Protein 8QGO (pdb70)

GO terms:
  GO:0051287 NAD binding (F, IDA)
  GO:0005524 ATP binding (F, IDA)
  GO:0003951 NAD+ kinase activity (F, IDA)
  GO:0006741 NADP+ biosynthetic process (P, IDA)

Solvent-accessible surface area: 12641 Å² total; per-residue (Å²): 85,76,4,9,3,20,32,131,48,55,144,97,0,60,108,24,60,103,98,1,47,62,23,0,57,143,97,138,21,102,73,28,73,115,97,0,73,1,0,0,2,0,2,31,41,49,22,3,18,75,1,0,52,103,13,55,146,47,6,116,88,6,4,0,0,3,3,17,20,51,160,50,1,21,8,5,14,10,130,32,83,31,4,113,51,0,7,136,61,2,29,161,41,36,52,146,138,52,38,19,2,2,0,76,0,6,0,54,48,22,108,82,58,71,96,27,78,52,19,1,0,17,12,0,3,0,78,24,49,51,52,88,4,18,1,26,0,6,21,60,130,114,133,78,25,130,0,78,18,91,0,1,0,0,0,2,1,1,0,0,14,35,81,0,79,100,47,57,11,54,51,14,63,1,83,84,77,4,1,0,5,1,25,12,73,30,73,75,72,229,103,90,195,14,86,41,63,51,32,78,12,64,54,154,64,27,0,5,1,55,26,42,120,58,99,32,4,58,2,20,8,5,181,106,62,61,70,7,149,61,0,50,24,1,63,1,42,8,7,92,108,55,0,46,2,0,31,32,121,98,42,66,10,134,154,3,17,68,38,46,87,120,113,123

Organism: Listeria monocytogenes serovar 1/2a (strain ATCC BAA-679 / EGD-e) (NCBI:txid169963)

Structure (mmCIF, N/CA/C/O backbone):
data_8QGO
#
_entry.id   8QGO
#
_cell.length_a   62.969
_cell.length_b   74.436
_cell.length_c   118.370
_cell.angle_alpha   90.000
_cell.angle_beta   90.000
_cell.angle_gamma   90.000
#
_symmetry.space_group_name_H-M   'I 2 2 2'
#
loop_
_entity.id
_entity.type
_entity.pdbx_description
1 polymer 'NAD kinase 1'
2 non-polymer 'CITRIC ACID'
3 non-polymer 1-[[(2~{R},3~{S},4~{R},5~{R})-5-[8-[3-[[(2~{R},3~{S},4~{R},5~{R})-5-(6-aminopurin-9-yl)-3,4-bis(oxidanyl)oxolan-2-yl]methyl-methyl-amino]prop-1-ynyl]-6-azanyl-purin-9-yl]-3,4-bis(oxidanyl)oxolan-2-yl]methyl]-3-ethyl-urea
4 water water
#
loop_
_atom_site.group_PDB
_atom_site.id
_atom_site.type_symbol
_atom_site.label_atom_id
_atom_site.label_alt_id
_atom_site.label_comp_id
_atom_site.label_asym_id
_atom_site.label_entity_id
_atom_site.label_seq_id
_atom_site.pdbx_PDB_ins_code
_atom_site.Cartn_x
_atom_site.Cartn_y
_atom_site.Cartn_z
_atom_site.occupancy
_atom_site.B_iso_or_equiv
_atom_site.auth_seq_id
_atom_site.auth_comp_id
_atom_site.auth_asym_id
_atom_site.auth_atom_id
_atom_site.pdbx_PDB_model_num
ATOM 1 N N . MET A 1 1 ? 12.06833 36.07569 25.54910 1.000 58.68839 1 MET A N 1
ATOM 2 C CA . MET A 1 1 ? 11.14666 36.34537 24.44999 1.000 57.13320 1 MET A CA 1
ATOM 3 C C . MET A 1 1 ? 10.09555 35.24171 24.34262 1.000 52.12201 1 MET A C 1
ATOM 4 O O . MET A 1 1 ? 9.90967 34.46451 25.27987 1.000 51.32830 1 MET A O 1
ATOM 9 N N . LYS A 1 2 ? 9.38927 35.19211 23.21522 1.000 47.81250 2 LYS A N 1
ATOM 10 C CA . LYS A 1 2 ? 8.41480 34.13208 22.99873 1.000 43.61927 2 LYS A CA 1
ATOM 11 C C . LYS A 1 2 ? 9.13953 32.81979 22.74981 1.000 39.13499 2 LYS A C 1
ATOM 12 O O . LYS A 1 2 ? 10.15738 32.78067 22.05540 1.000 37.41517 2 LYS A O 1
ATOM 18 N N . TYR A 1 3 ? 8.63141 31.74560 23.35114 1.000 36.72635 3 TYR A N 1
ATOM 19 C CA . TYR A 1 3 ? 9.23128 30.42497 23.18740 1.000 33.83872 3 TYR A CA 1
ATOM 20 C C . TYR A 1 3 ? 8.12695 29.37987 23.20915 1.000 32.25761 3 TYR A C 1
ATOM 21 O O . TYR A 1 3 ? 7.01133 29.63641 23.67557 1.000 33.71659 3 TYR A O 1
ATOM 30 N N . MET A 1 4 ? 8.44468 28.18403 22.71144 1.000 30.18514 4 MET A N 1
ATOM 31 C CA . MET A 1 4 ? 7.59041 27.03775 22.98117 1.000 30.77275 4 MET A CA 1
ATOM 32 C C . MET A 1 4 ? 8.45957 25.80464 23.15092 1.000 28.59216 4 MET A C 1
ATOM 33 O O . MET A 1 4 ? 9.64663 25.80539 22.82229 1.000 28.95919 4 MET A O 1
ATOM 38 N N . ILE A 1 5 ? 7.87374 24.74773 23.70664 1.000 27.37954 5 ILE A N 1
ATOM 39 C CA . ILE A 1 5 ? 8.60004 23.50836 23.95117 1.000 26.11147 5 ILE A CA 1
ATOM 40 C C . ILE A 1 5 ? 7.78500 22.34922 23.41159 1.000 26.30698 5 ILE A C 1
ATOM 41 O O . ILE A 1 5 ? 6.61402 22.19548 23.77467 1.000 27.17884 5 ILE A O 1
ATOM 46 N N . THR A 1 6 ? 8.38654 21.54678 22.52998 1.000 27.94534 6 THR A N 1
ATOM 47 C CA A THR A 1 6 ? 7.76972 20.30887 22.08175 0.700 29.63392 6 THR A CA 1
ATOM 48 C CA B THR A 1 6 ? 7.76355 20.31212 22.09208 0.300 29.83940 6 THR A CA 1
ATOM 49 C C . THR A 1 6 ? 8.36050 19.14821 22.86325 1.000 30.81312 6 THR A C 1
ATOM 50 O O . THR A 1 6 ? 9.51005 19.19737 23.30663 1.000 33.85534 6 THR A O 1
ATOM 57 N N . SER A 1 7 ? 7.56575 18.10909 23.03293 1.000 31.01054 7 SER A N 1
ATOM 58 C CA . SER A 1 7 ? 7.97907 16.94989 23.80193 1.000 30.05233 7 SER A CA 1
ATOM 59 C C . SER A 1 7 ? 7.74301 15.68340 23.00019 1.000 30.93515 7 SER A C 1
ATOM 60 O O . SER A 1 7 ? 6.74120 15.56460 22.28819 1.000 32.42092 7 SER A O 1
ATOM 63 N N . LYS A 1 8 ? 8.66676 14.73377 23.12918 1.000 31.76083 8 LYS A N 1
ATOM 64 C CA . LYS A 1 8 ? 8.44063 13.40839 22.56813 1.000 34.22419 8 LYS A CA 1
ATOM 65 C C . LYS A 1 8 ? 7.17043 12.77974 23.12712 1.000 36.84271 8 LYS A C 1
ATOM 66 O O . LYS A 1 8 ? 6.54450 11.95040 22.46466 1.000 38.82861 8 LYS A O 1
ATOM 72 N N . GLY A 1 9 ? 6.77017 13.15352 24.33908 1.000 38.08334 9 GLY A N 1
ATOM 73 C CA . GLY A 1 9 ? 5.52131 12.67695 24.89400 1.000 38.93290 9 GLY A CA 1
ATOM 74 C C . GLY A 1 9 ? 5.62496 11.49855 25.83593 1.000 40.66370 9 GLY A C 1
ATOM 75 O O . GLY A 1 9 ? 4.58466 10.97941 26.26560 1.000 43.34492 9 GLY A O 1
ATOM 76 N N . ASP A 1 10 ? 6.82873 11.04904 26.16592 1.000 41.85489 10 ASP A N 1
ATOM 77 C CA . ASP A 1 10 ? 6.96285 10.11398 27.26606 1.000 44.02870 10 ASP A CA 1
ATOM 78 C C . ASP A 1 10 ? 6.97118 10.88064 28.58609 1.000 43.27402 10 ASP A C 1
ATOM 79 O O . ASP A 1 10 ? 7.06677 12.11064 28.61598 1.000 42.83450 10 ASP A O 1
ATOM 84 N N . GLU A 1 11 ? 6.87233 10.13454 29.69218 1.000 43.56746 11 GLU A N 1
ATOM 85 C CA . GLU A 1 11 ? 6.81862 10.76984 31.00727 1.000 45.12040 11 GLU A CA 1
ATOM 86 C C . GLU A 1 11 ? 8.02356 11.67005 31.23775 1.000 43.16775 11 GLU A C 1
ATOM 87 O O . GLU A 1 11 ? 7.88448 12.79597 31.72478 1.000 43.49651 11 GLU A O 1
ATOM 93 N N . LYS A 1 12 ? 9.21656 11.19021 30.89345 1.000 41.25886 12 LYS A N 1
ATOM 94 C CA . LYS A 1 12 ? 10.43180 11.94402 31.17746 1.000 41.58844 12 LYS A CA 1
ATOM 95 C C . LYS A 1 12 ? 10.46066 13.26764 30.41541 1.000 38.67258 12 LYS A C 1
ATOM 96 O O . LYS A 1 12 ? 10.82044 14.31069 30.97469 1.000 37.90931 12 LYS A O 1
ATOM 102 N N . SER A 1 13 ? 10.09614 13.24571 29.12903 1.000 35.90435 13 SER A N 1
ATOM 103 C CA . SER A 1 13 ? 10.13004 14.47116 28.33992 1.000 32.93175 13 SER A CA 1
ATOM 104 C C . SER A 1 13 ? 9.01718 15.42713 28.74166 1.000 32.79122 13 SER A C 1
ATOM 105 O O . SER A 1 13 ? 9.21959 16.64644 28.76874 1.000 33.60663 13 SER A O 1
ATOM 108 N N . ASP A 1 14 ? 7.82862 14.89819 29.03040 1.000 32.98983 14 ASP A N 1
ATOM 109 C CA . ASP A 1 14 ? 6.72865 15.75693 29.45777 1.000 33.80919 14 ASP A CA 1
ATOM 110 C C . ASP A 1 14 ? 7.05596 16.45375 30.77491 1.000 34.11372 14 ASP A C 1
ATOM 111 O O . 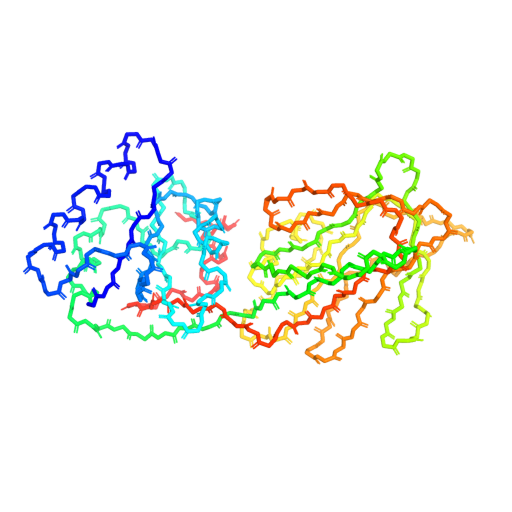ASP A 1 14 ? 6.78494 17.64949 30.94370 1.000 33.17255 14 ASP A O 1
ATOM 116 N N . LEU A 1 15 ? 7.63673 15.71853 31.72511 1.000 35.34930 15 LEU A N 1
ATOM 117 C CA . LEU A 1 15 ? 7.95769 16.32134 33.01518 1.000 34.70744 15 LEU A CA 1
ATOM 118 C C . LEU A 1 15 ? 9.05271 17.36906 32.87277 1.000 31.97269 15 LEU A C 1
ATOM 119 O O . LEU A 1 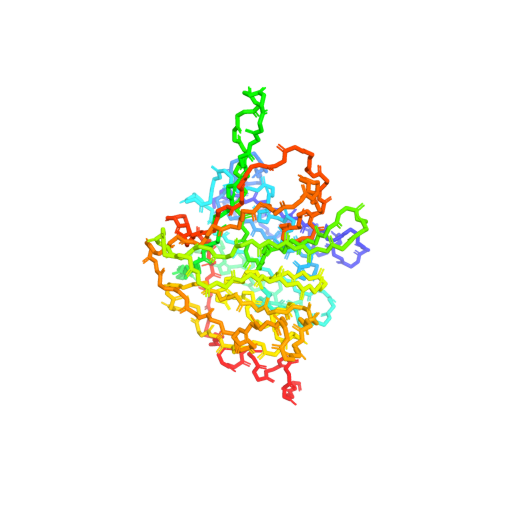15 ? 8.97996 18.43852 33.49152 1.000 30.98796 15 LEU A O 1
ATOM 124 N N . LEU A 1 16 ? 10.06305 17.09498 32.04079 1.000 30.80195 16 LEU A N 1
ATOM 125 C CA . LEU A 1 16 ? 11.10860 18.08654 31.83223 1.000 30.63902 16 LEU A CA 1
ATOM 126 C C . LEU A 1 16 ? 10.52016 19.34177 31.21089 1.000 30.05545 16 LEU A C 1
ATOM 127 O O . LEU A 1 16 ? 10.84991 20.46453 31.61046 1.000 31.42531 16 LEU A O 1
ATOM 132 N N . ARG A 1 17 ? 9.63020 19.16278 30.23618 1.000 27.82494 17 ARG A N 1
ATOM 133 C CA . ARG A 1 17 ? 8.96046 20.30202 29.62080 1.000 26.13435 17 ARG A CA 1
ATOM 134 C C . ARG A 1 17 ? 8.21566 21.13258 30.66387 1.000 26.17256 17 ARG A C 1
ATOM 135 O O . ARG A 1 17 ? 8.31722 22.36515 30.68673 1.000 26.38993 17 ARG A O 1
ATOM 143 N N . LEU A 1 18 ? 7.45311 20.47770 31.53561 1.000 26.68707 18 LEU A N 1
ATOM 144 C CA . LEU A 1 18 ? 6.70012 21.23191 32.53719 1.000 28.47115 18 LEU A CA 1
ATOM 145 C C . LEU A 1 18 ? 7.63319 21.96208 33.49508 1.000 29.11000 18 LEU A C 1
ATOM 146 O O . LEU A 1 18 ? 7.36712 23.10449 33.87641 1.000 30.82361 18 LEU A O 1
ATOM 151 N N . ASN A 1 19 ? 8.75292 21.33792 33.86234 1.000 30.40469 19 ASN A N 1
ATOM 152 C CA . ASN A 1 19 ? 9.69647 22.00477 34.75761 1.000 30.87235 19 ASN A CA 1
ATOM 153 C C . ASN A 1 19 ? 10.38633 23.17964 34.06946 1.000 30.69435 19 ASN A C 1
ATOM 154 O O . ASN A 1 19 ? 10.68481 24.19205 34.71310 1.000 30.18189 19 ASN A O 1
ATOM 159 N N . MET A 1 20 ? 10.66290 23.06834 32.76526 1.000 28.64133 20 MET A N 1
ATO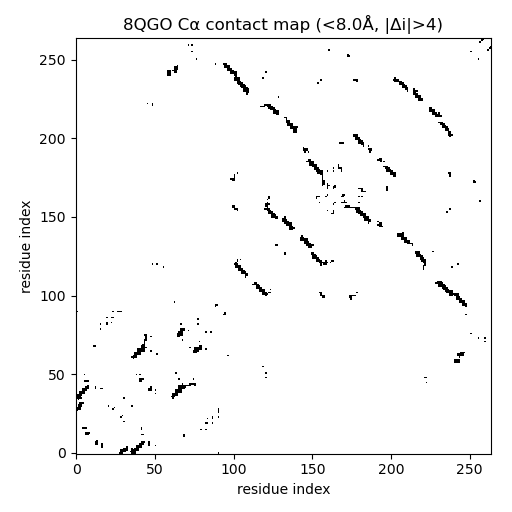M 160 C CA . MET A 1 20 ? 11.27748 24.19469 32.07734 1.000 29.17483 20 MET A CA 1
ATOM 161 C C . MET A 1 20 ? 10.29607 25.34459 31.93090 1.000 30.07254 20 MET A C 1
ATOM 162 O O . MET A 1 20 ? 10.67494 26.51301 32.06083 1.000 31.82136 20 MET A O 1
ATOM 167 N N . ILE A 1 21 ? 9.03333 25.03444 31.63243 1.000 30.03594 21 ILE A N 1
ATOM 168 C CA . ILE A 1 21 ? 8.00609 26.06710 31.60638 1.000 28.03681 21 ILE A CA 1
ATOM 169 C C . ILE A 1 21 ? 7.94317 26.78379 32.94772 1.000 28.78829 21 ILE A C 1
ATOM 170 O O . ILE A 1 21 ? 7.82431 28.00950 33.00518 1.000 30.16513 21 ILE A O 1
ATOM 175 N N . ALA A 1 22 ? 8.05333 26.03506 34.04367 1.000 29.02860 22 ALA A N 1
ATOM 176 C CA . ALA A 1 22 ? 8.03422 26.66985 35.35718 1.000 31.49109 22 ALA A CA 1
ATOM 177 C C . ALA A 1 22 ? 9.23883 27.58620 35.53376 1.000 32.46309 22 ALA A C 1
ATOM 178 O O . ALA A 1 22 ? 9.09907 28.72832 35.99165 1.000 33.09723 22 ALA A O 1
ATOM 180 N N . GLY A 1 23 ? 10.42607 27.11188 35.14611 1.000 33.79297 23 GLY A N 1
ATOM 181 C CA . GLY A 1 23 ? 11.60784 27.95605 35.21991 1.000 33.87202 23 GLY A CA 1
ATOM 182 C C . GLY A 1 23 ? 11.48374 29.20731 34.37238 1.000 35.01823 23 GLY A C 1
ATOM 183 O O . GLY A 1 23 ? 11.85726 30.30239 34.80271 1.000 36.57032 23 GLY A O 1
ATOM 184 N N . PHE A 1 24 ? 10.95656 29.06435 33.15000 1.000 33.05449 24 PHE A N 1
ATOM 185 C CA . PHE A 1 24 ? 10.80811 30.22900 32.28197 1.000 34.76934 24 PHE A CA 1
ATOM 186 C C . PHE A 1 24 ? 9.84063 31.23984 32.87225 1.000 35.96420 24 PHE A C 1
ATOM 187 O O . PHE A 1 24 ? 9.98540 32.44490 32.63769 1.000 38.28714 24 PHE A O 1
ATOM 195 N N . GLY A 1 25 ? 8.85960 30.77496 33.64900 1.000 35.75112 25 GLY A N 1
ATOM 196 C CA . GLY A 1 25 ? 7.92872 31.68428 34.29697 1.000 37.12124 25 GLY A CA 1
ATOM 197 C C . GLY A 1 25 ? 8.57985 32.61592 35.29508 1.000 39.19096 25 GLY A C 1
ATOM 198 O O . GLY A 1 25 ? 7.96765 33.61340 35.68891 1.000 39.47159 25 GLY A O 1
ATOM 199 N N . GLU A 1 26 ? 9.80756 32.31757 35.70767 1.000 42.72596 26 GLU A N 1
ATOM 200 C CA . GLU A 1 26 ? 10.54994 33.21883 36.57717 1.000 44.99311 26 GLU A CA 1
ATOM 201 C C . GLU A 1 26 ? 11.29637 34.30012 35.80396 1.000 47.14781 26 GLU A C 1
ATOM 202 O O . GLU A 1 26 ? 12.00708 35.10481 36.42205 1.000 49.07107 26 GLU A O 1
ATOM 208 N N . TYR A 1 27 ? 11.13118 34.35092 34.48121 1.000 47.09759 27 TYR A N 1
ATOM 209 C CA . TYR A 1 27 ? 11.76246 35.34218 33.62317 1.000 48.62563 27 TYR A CA 1
ATOM 210 C C . TYR A 1 27 ? 10.71582 35.96281 32.70277 1.000 52.35158 27 TYR A C 1
ATOM 211 O O . TYR A 1 27 ? 9.54390 35.57838 32.69903 1.000 53.30522 27 TYR A O 1
ATOM 220 N N . ASP A 1 28 ? 11.15249 36.94387 31.91145 1.000 55.09322 28 ASP A N 1
ATOM 221 C CA . ASP A 1 28 ? 10.28348 37.59927 30.93149 1.000 57.57263 28 ASP A CA 1
ATOM 222 C C . ASP A 1 28 ? 10.21070 36.71595 29.68699 1.000 57.69176 28 ASP A C 1
ATOM 223 O O . ASP A 1 28 ? 10.69721 37.04674 28.60256 1.000 59.41633 28 ASP A O 1
ATOM 228 N N . MET A 1 29 ? 9.60533 35.54903 29.87331 1.000 55.46873 29 MET A N 1
ATOM 229 C CA . MET A 1 29 ? 9.48865 34.55252 28.81928 1.000 53.86566 29 MET A CA 1
ATOM 230 C C . MET A 1 29 ? 8.02013 34.19162 28.66477 1.000 52.35535 29 MET A C 1
ATOM 231 O O . MET A 1 29 ? 7.41968 33.61780 29.57984 1.000 53.89649 29 MET A O 1
ATOM 236 N N . GLU A 1 30 ? 7.44831 34.52871 27.50946 1.000 48.71650 30 GLU A N 1
ATOM 237 C CA . GLU A 1 30 ? 6.06445 34.20239 27.20236 1.000 47.86698 30 GLU A CA 1
ATOM 238 C C . GLU A 1 30 ? 6.01279 32.90115 26.41290 1.000 45.18926 30 GLU A C 1
ATOM 239 O O . GLU A 1 30 ? 6.68506 32.76330 25.38324 1.000 45.90110 30 GLU A O 1
ATOM 245 N N . TYR A 1 31 ? 5.23623 31.94274 26.90802 1.000 42.28232 31 TYR A N 1
ATOM 246 C CA . TYR A 1 31 ? 4.97530 30.73607 26.13638 1.000 39.85690 31 TYR A CA 1
ATOM 247 C C . TYR A 1 31 ? 4.04596 31.09045 24.98230 1.000 40.49130 31 TYR A C 1
ATOM 248 O O . TYR A 1 31 ? 2.96556 31.64569 25.19873 1.000 41.82283 31 TYR A O 1
ATOM 257 N N . ASP A 1 32 ? 4.47771 30.79641 23.75479 1.000 41.15945 32 ASP A N 1
ATOM 258 C CA . ASP A 1 32 ? 3.71465 31.15045 22.55977 1.000 42.26653 32 ASP A CA 1
ATOM 259 C C . ASP A 1 32 ? 4.09585 30.15569 21.47787 1.000 40.89942 32 ASP A C 1
ATOM 260 O O . ASP A 1 32 ? 5.20872 30.22806 20.94062 1.000 39.52284 32 ASP A O 1
ATOM 265 N N . ASP A 1 33 ? 3.19988 29.22275 21.16326 1.000 40.82999 33 ASP A N 1
ATOM 266 C CA . ASP A 1 33 ? 3.50301 28.25873 20.11099 1.000 40.79277 33 ASP A CA 1
ATOM 267 C C . ASP A 1 33 ? 2.95033 28.67134 18.75455 1.000 41.59840 33 ASP A C 1
ATOM 268 O O . ASP A 1 33 ? 3.08167 27.90614 17.79363 1.000 42.21046 33 ASP A O 1
ATOM 273 N N . VAL A 1 34 ? 2.35959 29.86200 18.64180 1.000 41.87653 34 VAL A N 1
ATOM 274 C CA . VAL A 1 34 ? 1.99598 30.35447 17.31892 1.000 42.37049 34 VAL A CA 1
ATOM 275 C C . VAL A 1 34 ? 3.17765 31.06804 16.67118 1.000 43.75029 34 VAL A C 1
ATOM 276 O O . VAL A 1 34 ? 3.57169 30.75365 15.54287 1.000 45.20873 34 VAL A O 1
ATOM 280 N N . GLU A 1 35 ? 3.76924 32.02744 17.37348 1.000 43.97969 35 GLU A N 1
ATOM 281 C CA . GLU A 1 35 ? 4.89178 32.80603 16.85230 1.000 45.37145 35 GLU A CA 1
ATOM 282 C C . GLU A 1 35 ? 6.04411 32.80427 17.85025 1.000 43.43787 35 GLU A C 1
ATOM 283 O O . GLU A 1 35 ? 6.49419 33.85451 18.31201 1.000 45.17284 35 GLU A O 1
ATOM 289 N N . PRO A 1 36 ? 6.56247 31.62881 18.18583 1.000 39.95904 36 PRO A N 1
ATOM 290 C CA . PRO A 1 36 ? 7.74247 31.56722 19.05121 1.000 39.69568 36 PRO A CA 1
ATOM 291 C C . PRO A 1 36 ? 8.95815 32.14839 18.35402 1.000 39.65500 36 PRO A C 1
ATOM 292 O O . PRO A 1 36 ? 9.05950 32.15204 17.12684 1.000 40.86493 36 PRO A O 1
ATOM 296 N N . GLU A 1 37 ? 9.89813 32.63536 19.15832 1.000 38.88564 37 GLU A N 1
ATOM 297 C CA . GLU A 1 37 ? 11.21555 32.97493 18.65106 1.000 38.83861 37 GLU A CA 1
ATOM 298 C C . GLU A 1 37 ? 12.26921 31.95495 19.04182 1.000 35.39975 37 GLU A C 1
ATOM 299 O O . GLU A 1 37 ? 13.31251 31.88880 18.39133 1.000 35.45289 37 GLU A O 1
ATOM 305 N N . ILE A 1 38 ? 12.00926 31.16045 20.07761 1.000 32.74221 38 ILE A N 1
ATOM 306 C CA . ILE A 1 38 ? 12.83271 30.02953 20.47344 1.000 31.37287 38 ILE A CA 1
ATOM 307 C C . ILE A 1 38 ? 11.93505 28.80440 20.48988 1.000 30.44417 38 ILE A C 1
ATOM 308 O O . ILE A 1 38 ? 10.83567 28.84044 21.05794 1.000 28.99044 38 ILE A O 1
ATOM 313 N N . VAL A 1 39 ? 12.39865 27.72848 19.87126 1.000 29.19237 39 VAL A N 1
ATOM 314 C CA . VAL A 1 39 ? 11.70246 26.45129 19.86552 1.000 28.54065 39 VAL A CA 1
ATOM 315 C C . VAL A 1 39 ? 12.62139 25.42374 20.50279 1.000 26.40498 39 VAL A C 1
ATOM 316 O O . VAL A 1 39 ? 13.71447 25.15764 19.98755 1.000 27.09757 39 VAL A O 1
ATOM 320 N N . ILE A 1 40 ? 12.19713 24.87074 21.63979 1.000 25.95288 40 ILE A N 1
ATOM 321 C CA . ILE A 1 40 ? 12.94985 23.84471 22.33618 1.000 25.33483 40 ILE A CA 1
ATOM 322 C C . ILE A 1 40 ? 12.29014 22.50387 22.09022 1.000 24.74407 40 ILE A C 1
ATOM 323 O O . ILE A 1 40 ? 11.08647 22.34013 22.32451 1.000 25.87553 40 ILE A O 1
ATOM 328 N N . SER A 1 41 ? 13.08151 21.54720 21.62314 1.000 24.31774 41 SER A N 1
ATOM 329 C CA . SER A 1 41 ? 12.64182 20.19428 21.36054 1.000 24.76216 41 SER A CA 1
ATOM 330 C C . SER A 1 41 ? 13.20065 19.27402 22.43347 1.000 25.86661 41 SER A C 1
ATOM 331 O O . SER A 1 41 ? 14.41635 19.23108 22.63388 1.000 27.67620 41 SER A O 1
ATOM 334 N N . ILE A 1 42 ? 12.32373 18.52998 23.11064 1.000 26.08388 42 ILE A N 1
ATOM 335 C CA . ILE A 1 42 ? 12.73437 17.58777 24.15504 1.000 26.27623 42 ILE A CA 1
ATOM 336 C C . ILE A 1 42 ? 12.39236 16.17614 23.69186 1.000 27.91622 42 ILE A C 1
ATOM 337 O O . ILE A 1 42 ? 11.21151 15.79347 23.65132 1.000 28.65429 42 ILE A O 1
ATOM 342 N N . GLY A 1 43 ? 13.42026 15.38950 23.37459 1.000 26.71091 43 GLY A N 1
ATOM 343 C CA . GLY A 1 43 ? 13.18239 14.04842 22.88762 1.000 28.56915 43 GLY A CA 1
ATOM 344 C C . GLY A 1 43 ? 14.40342 13.49578 22.19951 1.000 30.74875 43 GLY A C 1
ATOM 345 O O . GLY A 1 43 ? 15.47598 13.38898 22.80598 1.000 35.43724 43 GLY A O 1
ATOM 346 N N . GLY A 1 44 ? 14.24350 13.13021 20.93696 1.000 27.73920 44 GLY A N 1
ATOM 347 C CA . GLY A 1 44 ? 15.34108 12.66244 20.11842 1.000 28.26391 44 GLY A CA 1
ATOM 348 C C . GLY A 1 44 ? 15.38461 13.46725 18.84162 1.000 26.48322 44 GLY A C 1
ATOM 349 O O . GLY A 1 44 ? 14.74601 14.51919 18.75100 1.000 25.92509 44 GLY A O 1
ATOM 350 N N . ASP A 1 45 ? 16.12798 12.98270 17.84687 1.000 24.93116 45 ASP A N 1
ATOM 351 C CA . ASP A 1 45 ? 16.22733 13.71670 16.59352 1.000 23.88702 45 ASP A CA 1
ATOM 352 C C . ASP A 1 45 ? 14.91024 13.70397 15.83549 1.000 25.29368 45 ASP A C 1
ATOM 353 O O . ASP A 1 45 ? 14.60627 14.66439 15.11176 1.000 24.98668 45 ASP A O 1
ATOM 358 N N . GLY A 1 46 ? 14.12343 12.62903 15.97432 1.000 23.37417 46 GLY A N 1
ATOM 359 C CA . GLY A 1 46 ? 12.79622 12.62733 15.38374 1.000 25.24118 46 GLY A CA 1
ATOM 360 C C . GLY A 1 46 ? 11.93579 13.74528 15.93293 1.000 25.24261 46 GLY A C 1
ATOM 361 O O . GLY A 1 46 ? 11.24552 14.43912 15.17961 1.000 25.48407 46 GLY A O 1
ATOM 362 N N . THR A 1 47 ? 11.98745 13.95149 17.26050 1.000 24.41761 47 THR A N 1
ATOM 363 C CA . THR A 1 47 ? 11.26661 15.05538 17.87437 1.000 24.27551 47 THR A CA 1
ATOM 364 C C . THR A 1 47 ? 11.75214 16.38263 17.33092 1.000 23.33002 47 THR A C 1
ATOM 365 O O . THR A 1 47 ? 10.94931 17.29008 17.07588 1.000 24.10330 47 THR A O 1
ATOM 369 N N . PHE A 1 48 ? 13.06672 16.51628 17.15745 1.000 22.45247 48 PHE A N 1
ATOM 370 C CA . PHE A 1 48 ? 13.62015 17.75470 16.63660 1.000 22.49461 48 PHE A CA 1
ATOM 371 C C . PHE A 1 48 ? 13.17369 17.98787 15.20508 1.000 23.01404 48 PHE A C 1
ATOM 372 O O . PHE A 1 48 ? 12.80961 19.10622 14.83618 1.000 24.60551 48 PHE A O 1
ATOM 380 N N . LEU A 1 49 ? 13.22801 16.94617 14.37998 1.000 21.56371 49 LEU A N 1
ATOM 381 C CA . LEU A 1 49 ? 12.79821 17.09728 12.99812 1.000 22.60540 49 LEU A CA 1
ATOM 382 C C . LEU A 1 49 ? 11.34240 17.51796 12.94147 1.000 23.65877 49 LEU A C 1
ATOM 383 O O . LEU A 1 49 ? 10.94913 18.32429 12.08899 1.000 24.79921 49 LEU A O 1
ATOM 388 N N . SER A 1 50 ? 10.52211 16.99213 13.85807 1.000 24.40400 50 SER A N 1
ATOM 389 C CA A SER A 1 50 ? 9.11221 17.35982 13.84058 0.700 24.18407 50 SER A CA 1
ATOM 390 C CA B SER A 1 50 ? 9.10743 17.35143 13.86741 0.300 24.41745 50 SER A CA 1
ATOM 391 C C . SER A 1 50 ? 8.91833 18.81019 14.25162 1.000 24.97436 50 SER A C 1
ATOM 392 O O . SER A 1 50 ? 8.06144 19.50639 13.69001 1.000 27.50232 50 SER A O 1
ATOM 397 N N . ALA A 1 51 ? 9.70752 19.28638 15.21501 1.000 24.79224 51 ALA A N 1
ATOM 398 C CA . ALA A 1 51 ? 9.64851 20.69149 15.58961 1.000 23.53500 51 ALA A CA 1
ATOM 399 C C . ALA A 1 51 ? 10.04598 21.57681 14.41894 1.000 23.73076 51 ALA A C 1
ATOM 400 O O . ALA A 1 51 ? 9.40872 22.59996 14.15995 1.000 25.94893 51 ALA A O 1
ATOM 402 N N . PHE A 1 52 ? 11.11137 21.20202 13.70885 1.000 22.34210 52 PHE A N 1
ATOM 403 C CA . PHE A 1 52 ? 11.51357 21.95032 12.52179 1.000 24.09159 52 PHE A CA 1
ATOM 404 C C . PHE A 1 52 ? 10.36541 22.05473 11.52643 1.000 25.15572 52 PHE A C 1
ATOM 405 O O . PHE A 1 52 ? 10.07049 23.13660 11.00238 1.000 27.77440 52 PHE A O 1
ATOM 413 N N . HIS A 1 53 ? 9.68405 20.94361 11.26646 1.000 24.58224 53 HIS A N 1
ATOM 414 C CA . HIS A 1 53 ? 8.63413 20.98816 10.25709 1.000 25.63998 53 HIS A CA 1
ATOM 415 C C . HIS A 1 53 ? 7.40415 21.71731 10.76009 1.000 27.89234 53 HIS A C 1
ATOM 416 O O . HIS A 1 53 ? 6.66550 22.30129 9.96522 1.000 30.65057 53 HIS A O 1
ATOM 423 N N . GLN A 1 54 ? 7.18432 21.72596 12.07552 1.000 28.28681 54 GLN A N 1
ATOM 424 C CA . GLN A 1 54 ? 6.07040 22.49032 12.61755 1.000 29.96238 54 GLN A CA 1
ATOM 425 C C . GLN A 1 54 ? 6.24897 23.97861 12.35840 1.000 31.07089 54 GLN A C 1
ATOM 426 O O . GLN A 1 54 ? 5.25943 24.70634 12.19350 1.000 33.44961 54 GLN A O 1
ATOM 432 N N . TYR A 1 55 ? 7.49424 24.45643 12.29672 1.000 32.32358 55 TYR A N 1
ATOM 433 C CA . TYR A 1 55 ? 7.73942 25.88571 12.13416 1.000 32.39002 55 TYR A CA 1
ATOM 434 C C . TYR A 1 55 ? 8.51370 26.21310 10.86212 1.000 33.05360 55 TYR A C 1
ATOM 435 O O . TYR A 1 55 ? 9.17053 27.26040 10.79459 1.000 33.22589 55 TYR A O 1
ATOM 444 N N . GLU A 1 56 ? 8.40707 25.36464 9.83349 1.000 33.02837 56 GLU A N 1
ATOM 445 C CA . GLU A 1 56 ? 9.19222 25.56590 8.61773 1.000 34.85927 56 GLU A CA 1
ATOM 446 C C . GLU A 1 56 ? 8.83143 26.85481 7.88879 1.000 35.79960 56 GLU A C 1
ATOM 447 O O . GLU A 1 56 ? 9.59648 27.29863 7.02169 1.000 37.43147 56 GLU A O 1
ATOM 453 N N . GLU A 1 57 ? 7.70430 27.47399 8.21849 1.000 37.33409 57 GLU A N 1
ATOM 454 C CA . GLU A 1 57 ? 7.31623 28.71899 7.56971 1.000 40.19002 57 GLU A CA 1
ATOM 455 C C . GLU A 1 57 ? 7.80067 29.95480 8.31785 1.000 39.67852 57 GLU A C 1
ATOM 456 O O . GLU A 1 57 ? 7.60321 31.07150 7.82997 1.000 40.95026 57 GLU A O 1
ATOM 462 N N . ARG A 1 58 ? 8.44010 29.78762 9.47707 1.000 37.52170 58 ARG A N 1
ATOM 463 C CA . ARG A 1 58 ? 8.98375 30.91415 10.23003 1.000 37.46198 58 ARG A CA 1
ATOM 464 C C . ARG A 1 58 ? 10.44552 30.67528 10.58216 1.000 36.17443 58 ARG A C 1
ATOM 465 O O . ARG A 1 58 ? 10.92802 31.12809 11.62761 1.000 36.61901 58 ARG A O 1
ATOM 473 N N . LEU A 1 59 ? 11.16841 29.97211 9.71004 1.000 35.26659 59 LEU A N 1
ATOM 474 C CA . LEU A 1 59 ? 12.52960 29.57624 10.04387 1.000 34.92777 59 LEU A CA 1
ATOM 475 C C . LEU A 1 59 ? 13.44627 30.77208 10.24740 1.000 37.08589 59 LEU A C 1
ATOM 476 O O . LEU A 1 59 ? 14.41886 30.67300 11.00142 1.000 39.36630 59 LEU A O 1
ATOM 481 N N . ASP A 1 60 ? 13.18373 31.90014 9.58538 1.000 37.58824 60 ASP A N 1
ATOM 482 C CA . ASP A 1 60 ? 14.06503 33.04844 9.77052 1.000 41.26072 60 ASP A CA 1
ATOM 483 C C . ASP A 1 60 ? 13.74568 33.84196 11.03466 1.000 41.24864 60 ASP A C 1
ATOM 484 O O . ASP A 1 60 ? 14.49479 34.76261 11.37106 1.000 41.84072 60 ASP A O 1
ATOM 489 N N . GLU A 1 61 ? 12.68720 33.48499 11.76493 1.000 39.42651 61 GLU A N 1
ATOM 490 C CA . GLU A 1 61 ? 12.34463 34.14860 13.01474 1.000 40.79261 61 GLU A CA 1
ATOM 491 C C . GLU A 1 61 ? 12.61308 33.29681 14.24985 1.000 37.62936 61 GLU A C 1
ATOM 492 O O . GLU A 1 61 ? 12.38236 33.77170 15.36809 1.000 37.85110 61 GLU A O 1
ATOM 498 N N . ILE A 1 62 ? 13.10374 32.06889 14.09031 1.000 33.31890 62 ILE A N 1
ATOM 499 C CA . ILE A 1 62 ? 13.18670 31.10066 15.17960 1.000 31.73652 62 ILE A CA 1
ATOM 500 C C . ILE A 1 62 ? 14.61402 30.60146 15.33603 1.000 31.92189 62 ILE A C 1
ATOM 501 O O . ILE A 1 62 ? 15.29684 30.33022 14.34246 1.000 32.70335 62 ILE A O 1
ATOM 506 N N . ALA A 1 63 ? 15.05325 30.44189 16.58390 1.000 30.91116 63 ALA A N 1
ATOM 507 C CA . ALA A 1 63 ? 16.25938 29.68725 16.89295 1.000 30.68342 63 ALA A CA 1
ATOM 508 C C . ALA A 1 63 ? 15.85852 28.41652 17.62794 1.000 28.46219 63 ALA A C 1
ATOM 509 O O . ALA A 1 63 ? 15.07306 28.46890 18.58533 1.000 29.00080 63 ALA A O 1
ATOM 511 N N . PHE A 1 64 ? 16.40063 27.28727 17.18727 1.000 25.24745 64 PHE A N 1
ATOM 512 C CA . PHE A 1 64 ? 16.04230 25.97332 17.69766 1.000 24.98765 64 PHE A CA 1
ATOM 513 C C . PHE A 1 64 ? 17.06610 25.49457 18.72299 1.000 25.71052 64 PHE A C 1
ATOM 514 O O . PHE A 1 64 ? 18.26226 25.78669 18.61962 1.000 27.40498 64 PHE A O 1
ATOM 522 N N . ILE A 1 65 ? 16.57991 24.74576 19.71536 1.000 24.46671 65 ILE A N 1
ATOM 523 C CA . ILE A 1 65 ? 17.43033 24.07177 20.69282 1.000 25.12834 65 ILE A CA 1
ATOM 524 C C . ILE A 1 65 ? 16.86845 22.67679 20.91697 1.000 24.82215 65 ILE A C 1
ATOM 525 O O . ILE A 1 65 ? 15.65663 22.51248 21.08456 1.000 26.49131 65 ILE A O 1
ATOM 530 N N . GLY A 1 66 ? 17.73924 21.68225 20.97155 1.000 23.80858 66 GLY A N 1
ATOM 531 C CA . GLY A 1 66 ? 17.33186 20.30160 21.21230 1.000 26.16175 66 GLY A CA 1
ATOM 532 C C . GLY A 1 66 ? 17.89957 19.75936 22.50840 1.000 26.43190 66 GLY A C 1
ATOM 533 O O . GLY A 1 66 ? 19.08411 19.93038 22.79252 1.000 28.45248 66 GLY A O 1
ATOM 534 N N . ILE A 1 67 ? 17.04616 19.09686 23.28635 1.000 24.88487 67 ILE A N 1
ATOM 535 C CA . ILE A 1 67 ? 17.44833 18.35712 24.47934 1.000 25.96023 67 ILE A CA 1
ATOM 536 C C . ILE A 1 67 ? 17.18257 16.88750 24.20424 1.000 28.22240 67 ILE A C 1
ATOM 537 O O . ILE A 1 67 ? 16.08502 16.53449 23.75846 1.000 30.83042 67 ILE A O 1
ATOM 542 N N . HIS A 1 68 ? 18.16485 16.02576 24.46064 1.000 29.90219 68 HIS A N 1
ATOM 543 C CA . HIS A 1 68 ? 17.97665 14.60219 24.20181 1.000 33.40433 68 HIS A CA 1
ATOM 544 C C . HIS A 1 68 ? 17.72195 13.87098 25.51418 1.000 36.02996 68 HIS A C 1
ATOM 545 O O . HIS A 1 68 ? 18.57336 13.86515 26.41287 1.000 37.38864 68 HIS A O 1
ATOM 552 N N . THR A 1 69 ? 16.54714 13.25759 25.62444 1.000 38.93212 69 THR A N 1
ATOM 553 C CA . THR A 1 69 ? 16.22613 12.51511 26.83453 1.000 43.69419 69 THR A CA 1
ATOM 554 C C . THR A 1 69 ? 16.65026 11.05737 26.75217 1.000 46.82314 69 THR A C 1
ATOM 555 O O . THR A 1 69 ? 16.73424 10.38864 27.79035 1.000 46.51337 69 THR A O 1
ATOM 559 N N . GLY A 1 70 ? 16.94216 10.56390 25.55932 1.000 49.33712 70 GLY A N 1
ATOM 560 C CA . GLY A 1 70 ? 17.60695 9.29648 25.36843 1.000 50.13429 70 GLY A CA 1
ATOM 561 C C . GLY A 1 70 ? 19.06083 9.48205 24.99358 1.000 51.22319 70 GLY A C 1
ATOM 562 O O . GLY A 1 70 ? 19.72291 10.43464 25.42209 1.000 50.01764 70 GLY A O 1
ATOM 563 N N . HIS A 1 71 ? 19.56775 8.56650 24.17302 1.000 53.02142 71 HIS A N 1
ATOM 564 C CA . HIS A 1 71 ? 20.93406 8.68710 23.68026 1.000 55.10541 71 HIS A CA 1
ATOM 565 C C . HIS A 1 71 ? 21.14038 10.03878 23.00551 1.000 54.65266 71 HIS A C 1
ATOM 566 O O . HIS A 1 71 ? 20.19598 10.66483 22.51238 1.000 54.41983 71 HIS A O 1
ATOM 573 N N . LEU A 1 72 ? 22.39538 10.48897 22.98783 1.000 53.19273 72 LEU A N 1
ATOM 574 C CA . LEU A 1 72 ? 22.73442 11.75887 22.36187 1.000 51.37703 72 LEU A CA 1
ATOM 575 C C . LEU A 1 72 ? 22.14849 11.81773 20.95746 1.000 50.25180 72 LEU A C 1
ATOM 576 O O . LEU A 1 72 ? 22.54508 11.04924 20.07865 1.000 52.46618 72 LEU A O 1
ATOM 581 N N . GLY A 1 73 ? 21.16288 12.68955 20.76667 1.000 47.14644 73 GLY A N 1
ATOM 582 C CA . GLY A 1 73 ? 20.67069 12.96794 19.44588 1.000 42.04685 73 GLY A CA 1
ATOM 583 C C . GLY A 1 73 ? 21.56588 13.96733 18.74942 1.000 38.82067 73 GLY A C 1
ATOM 584 O O . GLY A 1 73 ? 22.21423 14.80853 19.37037 1.000 41.88560 73 GLY A O 1
ATOM 585 N N . PHE A 1 74 ? 21.61327 13.86090 17.42917 1.000 34.96695 74 PHE A N 1
ATOM 586 C CA . PHE A 1 74 ? 22.57694 14.66020 16.70055 1.000 30.31723 74 PHE A CA 1
ATOM 587 C C . PHE A 1 74 ? 22.21826 16.14081 16.72975 1.000 30.76346 74 PHE A C 1
ATOM 588 O O . PHE A 1 74 ? 23.10805 16.99554 16.78526 1.000 33.99434 74 PHE A O 1
ATOM 596 N N . TYR A 1 75 ? 20.93096 16.47270 16.69392 1.000 26.10058 75 TYR A N 1
ATOM 597 C CA . TYR A 1 75 ? 20.51151 17.86094 16.75601 1.000 26.50436 75 TYR A CA 1
ATOM 598 C C . TYR A 1 75 ? 20.36436 18.34298 18.19351 1.000 32.76990 75 TYR A C 1
ATOM 599 O O . TYR A 1 75 ? 19.98373 19.49253 18.41733 1.000 37.14417 75 TYR A O 1
ATOM 608 N N . ALA A 1 76 ? 20.71117 17.50692 19.16092 1.000 34.80809 76 ALA A N 1
ATOM 609 C CA . ALA A 1 76 ? 20.64948 17.86186 20.57884 1.000 35.48625 76 ALA A CA 1
ATOM 610 C C . ALA A 1 76 ? 21.96060 18.48361 21.07021 1.000 36.75264 76 ALA A C 1
ATOM 611 O O . ALA A 1 76 ? 23.04687 17.95707 20.80174 1.000 35.28425 76 ALA A O 1
ATOM 613 N N . ASP A 1 77 ? 21.85888 19.60182 21.80548 1.000 39.65582 77 ASP A N 1
ATOM 614 C CA . ASP A 1 77 ? 23.01182 20.20707 22.47857 1.000 40.82501 77 ASP A CA 1
ATOM 615 C C . ASP A 1 77 ? 23.03287 20.00884 23.98402 1.000 41.91988 77 ASP A C 1
ATOM 616 O O . ASP A 1 77 ? 24.04843 20.33405 24.61673 1.000 42.89395 77 ASP A O 1
ATOM 621 N N . TRP A 1 78 ? 21.95117 19.50964 24.57413 1.000 38.74112 78 TRP A N 1
ATOM 622 C CA . TRP A 1 78 ? 21.80072 19.49930 26.01413 1.000 38.66004 78 TRP A CA 1
ATOM 623 C C . TRP A 1 78 ? 21.30789 18.13970 26.46759 1.000 36.16658 78 TRP A C 1
ATOM 624 O O . TRP A 1 78 ? 20.48250 17.51425 25.80028 1.000 33.75380 78 TRP A O 1
ATOM 635 N N . ARG A 1 79 ? 21.82150 17.69782 27.59536 1.000 37.51921 79 ARG A N 1
ATOM 636 C CA . ARG A 1 79 ? 21.24739 16.61010 28.36128 1.000 38.86769 79 ARG A CA 1
ATOM 637 C C . ARG A 1 79 ? 20.18738 17.16335 29.30019 1.000 39.03644 79 ARG A C 1
ATOM 638 O O . ARG A 1 79 ? 20.18872 18.35325 29.62204 1.000 40.40725 79 ARG A O 1
ATOM 646 N N . PRO A 1 80 ? 19.24884 16.32723 29.73284 1.000 39.89204 80 PRO A N 1
ATOM 647 C CA . PRO A 1 80 ? 18.18830 16.82050 30.62805 1.000 41.21424 80 PRO A CA 1
ATOM 648 C C . PRO A 1 80 ? 18.71058 17.40294 31.92986 1.000 43.46262 80 PRO A C 1
ATOM 649 O O . PRO A 1 80 ? 18.07063 18.29345 32.50052 1.000 43.91231 80 PRO A O 1
ATOM 653 N N . ALA A 1 81 ? 19.85255 16.92347 32.42035 1.000 43.96060 81 ALA A N 1
ATOM 654 C CA . ALA A 1 81 ? 20.40119 17.43576 33.66940 1.000 45.11292 81 ALA A CA 1
ATOM 655 C C . ALA A 1 81 ? 20.77019 18.90943 33.57335 1.000 45.49971 81 ALA A C 1
ATOM 656 O O . ALA A 1 81 ? 20.89880 19.57240 34.61020 1.000 46.01510 81 ALA A O 1
ATOM 658 N N . GLU A 1 82 ? 20.93031 19.43603 32.35926 1.000 44.38459 82 GLU A N 1
ATOM 659 C CA . GLU A 1 82 ? 21.33306 20.81784 32.13190 1.000 45.27166 82 GLU A CA 1
ATOM 660 C C . GLU A 1 82 ? 20.16640 21.74180 31.80846 1.000 43.69841 82 GLU A C 1
ATOM 661 O O . GLU A 1 82 ? 20.39389 22.89435 31.42194 1.000 42.90491 82 GLU A O 1
ATOM 667 N N . ALA A 1 83 ? 18.92619 21.26738 31.94271 1.000 42.45858 83 ALA A N 1
ATOM 668 C CA . ALA A 1 83 ? 17.78764 22.08805 31.54503 1.000 43.19534 83 ALA A CA 1
ATOM 669 C C . ALA A 1 83 ? 17.74773 23.39785 32.32214 1.000 43.67644 83 ALA A C 1
ATOM 670 O O . ALA A 1 83 ? 17.48232 24.46291 31.75200 1.000 42.83549 83 ALA A O 1
ATOM 672 N N . ASP A 1 84 ? 18.01024 23.34361 33.62851 1.000 44.81134 84 ASP A N 1
ATOM 673 C CA . ASP A 1 84 ? 17.94159 24.56051 34.42897 1.000 45.66770 84 ASP A CA 1
ATOM 674 C C . ASP A 1 84 ? 18.99939 25.56318 33.99312 1.000 44.48755 84 ASP A C 1
ATOM 675 O O . ASP A 1 84 ? 18.72900 26.76836 33.92624 1.000 45.20211 84 ASP A O 1
ATOM 680 N N . LYS A 1 85 ? 20.20610 25.08173 33.67406 1.000 42.76497 85 LYS A N 1
ATOM 681 C CA . LYS A 1 85 ? 21.24026 25.96816 33.15384 1.000 43.13530 85 LYS A CA 1
ATOM 682 C C . LYS A 1 85 ? 20.81064 26.58359 31.82848 1.000 42.13942 85 LYS A C 1
ATOM 683 O O . LYS A 1 85 ? 21.06665 27.76713 31.57067 1.000 42.29978 85 LYS A O 1
ATOM 685 N N . LEU A 1 86 ? 20.14608 25.78886 30.98163 1.000 41.11768 86 LEU A N 1
ATOM 686 C CA . LEU A 1 86 ? 19.65484 26.27076 29.69291 1.000 40.12174 86 LEU A CA 1
ATOM 687 C C . LEU A 1 86 ? 18.59091 27.35144 29.87305 1.000 41.68004 86 LEU A C 1
ATOM 688 O O . LEU A 1 86 ? 18.63032 28.39596 29.20866 1.000 42.64022 86 LEU A O 1
ATOM 693 N N . VAL A 1 87 ? 17.62107 27.11349 30.76334 1.000 40.24577 87 VAL A N 1
ATOM 694 C CA . VAL A 1 87 ? 16.61435 28.13273 31.05727 1.000 40.31995 87 VAL A CA 1
ATOM 695 C C . VAL A 1 87 ? 17.29173 29.45117 31.39534 1.000 43.25496 87 VAL A C 1
ATOM 696 O O . VAL A 1 87 ? 16.97313 30.50226 30.82717 1.000 44.04818 87 VAL A O 1
ATOM 700 N N . LYS A 1 88 ? 18.23932 29.41090 32.33578 1.000 45.72839 88 LYS A N 1
ATOM 701 C CA . LYS A 1 88 ? 18.93988 30.62550 32.73995 1.000 47.99995 88 LYS A CA 1
ATOM 702 C C . LYS A 1 88 ? 19.63794 31.27870 31.55219 1.000 49.05855 88 LYS A C 1
ATOM 703 O O . LYS A 1 88 ? 19.42734 32.46318 31.26878 1.000 49.36467 88 LYS A O 1
ATOM 709 N N . LEU A 1 89 ? 20.45775 30.51492 30.82607 1.000 50.11430 89 LEU A N 1
ATOM 710 C CA . LEU A 1 89 ? 21.23099 31.11317 29.74104 1.000 51.04934 89 LEU A CA 1
ATOM 711 C C . LEU A 1 89 ? 20.32028 31.69065 28.66501 1.000 51.22489 89 LEU A C 1
ATOM 712 O O . LEU A 1 89 ? 20.56838 32.79246 28.16106 1.000 50.93227 89 LEU A O 1
ATOM 717 N N . LEU A 1 90 ? 19.25888 30.96239 28.30077 1.000 52.10533 90 LEU A N 1
ATOM 718 C CA . LEU A 1 90 ? 18.29957 31.48294 27.33086 1.000 52.81036 90 LEU A CA 1
ATOM 719 C C . LEU A 1 90 ? 17.63017 32.74777 27.84170 1.000 56.34703 90 LEU A C 1
ATOM 720 O O . LEU A 1 90 ? 17.42686 33.70083 27.08107 1.000 57.42000 90 LEU A O 1
ATOM 725 N N . ALA A 1 91 ? 17.25831 32.76619 29.12571 1.000 58.48205 91 ALA A N 1
ATOM 726 C CA . ALA A 1 91 ? 16.57130 33.92771 29.67566 1.000 61.20952 91 ALA A CA 1
ATOM 727 C C . ALA A 1 91 ? 17.40762 35.18970 29.51580 1.000 64.03675 91 ALA A C 1
ATOM 728 O O . ALA A 1 91 ? 16.88490 36.24661 29.14076 1.000 65.23365 91 ALA A O 1
ATOM 730 N N . LYS A 1 92 ? 18.70870 35.10081 29.79541 1.000 64.87678 92 LYS A N 1
ATOM 731 C CA . LYS A 1 92 ? 19.58529 36.26365 29.72915 1.000 66.74144 92 LYS A CA 1
ATOM 732 C C . LYS A 1 92 ? 19.96684 36.64819 28.30407 1.000 67.50586 92 LYS A C 1
ATOM 733 O O . LYS A 1 92 ? 20.52823 37.73156 28.10222 1.000 68.10166 92 LYS A O 1
ATOM 739 N N . GLY A 1 93 ? 19.66203 35.80807 27.31625 1.000 67.57597 93 GLY A N 1
ATOM 740 C CA . GLY A 1 93 ? 20.03436 36.09377 25.94465 1.000 67.54345 93 GLY A CA 1
ATOM 741 C C . GLY A 1 93 ? 21.49202 35.86595 25.63038 1.000 67.66950 93 GLY A C 1
ATOM 742 O O . GLY A 1 93 ? 22.01845 36.47933 24.69637 1.000 67.82864 93 GLY A O 1
ATOM 743 N N . GLU A 1 94 ? 22.16471 34.99872 26.38516 1.000 67.98859 94 GLU A N 1
ATOM 744 C CA . GLU A 1 94 ? 23.60409 34.78454 26.23725 1.000 68.30732 94 GLU A CA 1
ATOM 745 C C . GLU A 1 94 ? 23.84980 33.65637 25.23753 1.000 67.79354 94 GLU A C 1
ATOM 746 O O . GLU A 1 94 ? 24.23208 32.53736 25.58818 1.000 68.67195 94 GLU A O 1
ATOM 748 N N . TYR A 1 95 ? 23.62079 33.96497 23.96213 1.000 65.91305 95 TYR A N 1
ATOM 749 C CA . TYR A 1 95 ? 23.79591 32.91913 22.96647 1.000 62.81361 95 TYR A CA 1
ATOM 750 C C . TYR A 1 95 ? 24.04267 33.50678 21.58742 1.000 61.97716 95 TYR A C 1
ATOM 751 O O . TYR A 1 95 ? 23.48138 34.54499 21.22678 1.000 62.79802 95 TYR A O 1
ATOM 760 N N . GLN A 1 96 ? 24.89419 32.81956 20.83445 1.000 59.66969 96 GLN A N 1
ATOM 761 C CA . GLN A 1 96 ? 25.11754 33.04228 19.41833 1.000 57.03239 96 GLN A CA 1
ATOM 762 C C . GLN A 1 96 ? 24.22036 32.11683 18.60500 1.000 50.87871 96 GLN A C 1
ATOM 763 O O . GLN A 1 96 ? 23.75182 31.07986 19.08302 1.000 50.69132 96 GLN A O 1
ATOM 769 N N . LYS A 1 97 ? 23.98724 32.49552 17.35762 1.000 44.96740 97 LYS A N 1
ATOM 770 C CA . LYS A 1 97 ? 23.19309 31.67384 16.45933 1.000 41.21321 97 LYS A CA 1
ATOM 771 C C . LYS A 1 97 ? 24.08410 31.10236 15.36431 1.000 40.06274 97 LYS A C 1
ATOM 772 O O . LYS A 1 97 ? 24.94498 31.79978 14.81760 1.000 41.77749 97 LYS A O 1
ATOM 778 N N . VAL A 1 98 ? 23.90031 29.81709 15.08365 1.000 36.37858 98 VAL A N 1
ATOM 779 C CA . VAL A 1 98 ? 24.58796 29.14359 13.99165 1.000 35.71122 98 VAL A CA 1
ATOM 780 C C . VAL A 1 98 ? 23.52889 28.65231 13.01937 1.000 31.80836 98 VAL A C 1
ATOM 781 O O . VAL A 1 98 ? 22.41950 28.28516 13.41322 1.000 31.37955 98 VAL A O 1
ATOM 785 N N . SER A 1 99 ? 23.87100 28.65197 11.74030 1.000 29.90398 99 SER A N 1
ATOM 786 C CA . SER A 1 99 ? 22.93221 28.27071 10.69581 1.000 31.62099 99 SER A CA 1
ATOM 787 C C . SER A 1 99 ? 23.43997 27.05598 9.93031 1.000 30.18017 99 SER A C 1
ATOM 788 O O . SER A 1 99 ? 24.62618 26.96696 9.60448 1.000 31.84743 99 SER A O 1
ATOM 791 N N . TYR A 1 100 ? 22.53194 26.11297 9.64850 1.000 25.43722 100 TYR A N 1
ATOM 792 C CA . TYR A 1 100 ? 22.83164 24.99772 8.75828 1.000 25.86455 100 TYR A CA 1
ATOM 793 C C . TYR A 1 100 ? 22.02793 25.10770 7.46066 1.000 25.12383 100 TYR A C 1
ATOM 794 O O . TYR A 1 100 ? 20.89860 25.61053 7.45854 1.000 24.68110 100 TYR A O 1
ATOM 803 N N . PRO A 1 101 ? 22.57813 24.62301 6.34649 1.000 23.90031 101 PRO A N 1
ATOM 804 C CA . PRO A 1 101 ? 21.84806 24.67050 5.07125 1.000 22.28521 101 PRO A CA 1
ATOM 805 C C . PRO A 1 101 ? 20.71249 23.65977 5.03541 1.000 21.54433 101 PRO A C 1
ATOM 806 O O . PRO A 1 101 ? 20.70845 22.66033 5.75750 1.000 23.21948 101 PRO A O 1
ATOM 810 N N . LEU A 1 102 ? 19.75136 23.91304 4.14141 1.000 21.69503 102 LEU A N 1
ATOM 811 C CA . LEU A 1 102 ? 18.58960 23.05786 3.97343 1.000 20.45920 102 LEU A CA 1
ATOM 812 C C . LEU A 1 102 ? 18.46816 22.65989 2.51233 1.000 20.95819 102 LEU A C 1
ATOM 813 O O . LEU A 1 102 ? 19.11001 23.23475 1.62867 1.000 21.46250 102 LEU A O 1
ATOM 818 N N . LEU A 1 103 ? 17.62672 21.66590 2.26919 1.000 20.85213 103 LEU A N 1
ATOM 819 C CA . LEU A 1 103 ? 17.42412 21.11438 0.92743 1.000 21.71219 103 LEU A CA 1
ATOM 820 C C . LEU A 1 103 ? 16.01498 21.42397 0.44591 1.000 23.64188 103 LEU A C 1
ATOM 821 O O . LEU A 1 103 ? 15.04243 21.14368 1.15216 1.000 23.60913 103 LEU A O 1
ATOM 826 N N . LYS A 1 104 ? 15.89937 21.96412 -0.76657 1.000 23.30828 104 LYS A N 1
ATOM 827 C CA . LYS A 1 104 ? 14.60254 22.19841 -1.38776 1.000 23.20198 104 LYS A CA 1
ATOM 828 C C . LYS A 1 104 ? 14.32976 21.07553 -2.37977 1.000 23.72973 104 LYS A C 1
ATOM 829 O O . LYS A 1 104 ? 15.18728 20.75960 -3.20747 1.000 25.17631 104 LYS A O 1
ATOM 835 N N . THR A 1 105 ? 13.16317 20.44940 -2.25595 1.000 24.66240 105 THR A N 1
ATOM 836 C CA . THR A 1 105 ? 12.65815 19.46125 -3.20562 1.000 25.89539 105 THR A CA 1
ATOM 837 C C . THR A 1 105 ? 11.40444 20.00761 -3.86635 1.000 25.86709 105 THR A C 1
ATOM 838 O O . THR A 1 105 ? 10.45697 20.38974 -3.17816 1.000 27.51715 105 THR A O 1
ATOM 842 N N . THR A 1 106 ? 11.38716 20.02309 -5.19694 1.000 24.27168 106 THR A N 1
ATOM 843 C CA . THR A 1 106 ? 10.20568 20.40605 -5.94744 1.000 26.22803 106 THR A CA 1
ATOM 844 C C . THR A 1 106 ? 9.70757 19.19511 -6.71442 1.000 26.56695 106 THR A C 1
ATOM 845 O O . THR A 1 106 ? 10.49064 18.52339 -7.39504 1.000 28.07866 106 THR A O 1
ATOM 849 N N . VAL A 1 107 ? 8.41794 18.91174 -6.59530 1.000 26.53465 107 VAL A N 1
ATOM 850 C CA . VAL A 1 107 ? 7.78370 17.82455 -7.32607 1.000 28.91327 107 VAL A CA 1
ATOM 851 C C . VAL A 1 107 ? 6.79665 18.43788 -8.30636 1.000 30.84980 107 VAL A C 1
ATOM 852 O O . VAL A 1 107 ? 5.84861 19.12119 -7.90031 1.000 31.03278 107 VAL A O 1
ATOM 856 N N . LYS A 1 108 ? 7.02237 18.19935 -9.59003 1.000 31.11898 108 LYS A N 1
ATOM 857 C CA . LYS A 1 108 ? 6.15038 18.68163 -10.64870 1.000 33.24491 108 LYS A CA 1
ATOM 858 C C . LYS A 1 108 ? 5.30126 17.52774 -11.15641 1.000 37.10558 108 LYS A C 1
ATOM 859 O O . LYS A 1 108 ? 5.78950 16.39859 -11.26959 1.000 37.03375 108 LYS A O 1
ATOM 865 N N . TYR A 1 109 ? 4.03423 17.81681 -11.46306 1.000 39.67678 109 TYR A N 1
ATOM 866 C CA . TYR A 1 109 ? 3.05926 16.82882 -11.91676 1.000 45.71169 109 TYR A CA 1
ATOM 867 C C . TYR A 1 109 ? 2.60990 17.10254 -13.34428 1.000 49.92207 109 TYR A C 1
ATOM 868 O O . TYR A 1 109 ? 2.80410 18.18968 -13.89762 1.000 50.01439 109 TYR A O 1
ATOM 877 N N . GLY A 1 110 ? 1.97762 16.08843 -13.93315 1.000 52.06625 110 GLY A N 1
ATOM 878 C CA . GLY A 1 110 ? 1.32640 16.24299 -15.21430 1.000 53.80692 110 GLY A CA 1
ATOM 879 C C . GLY A 1 110 ? -0.13886 16.59541 -15.05952 1.000 56.28109 110 GLY A C 1
ATOM 880 O O . GLY A 1 110 ? -0.66732 16.72329 -13.95684 1.000 57.56687 110 GLY A O 1
ATOM 881 N N . ILE A 1 111 ? -0.80396 16.74355 -16.20591 1.000 56.07628 111 ILE A N 1
ATOM 882 C CA . ILE A 1 111 ? -2.20627 17.14263 -16.26180 1.000 54.86804 111 ILE A CA 1
ATOM 883 C C . ILE A 1 111 ? -2.41371 18.37496 -15.39245 1.000 54.32803 111 ILE A C 1
ATOM 884 O O . ILE A 1 111 ? -3.37479 18.44501 -14.61541 1.000 54.71213 111 ILE A O 1
ATOM 886 N N . GLY A 1 112 ? -1.50832 19.34775 -15.51705 1.000 52.21372 112 GLY A N 1
ATOM 887 C CA . GLY A 1 112 ? -1.61331 20.61430 -14.81749 1.000 51.60670 112 GLY A CA 1
ATOM 888 C C . GLY A 1 112 ? -1.96617 20.50619 -13.34755 1.000 53.46254 112 GLY A C 1
ATOM 889 O O . GLY A 1 112 ? -2.80477 21.26640 -12.85059 1.000 54.24708 112 GLY A O 1
ATOM 890 N N . LYS A 1 113 ? -1.33523 19.56780 -12.63752 1.000 54.43473 113 LYS A N 1
ATOM 891 C CA . LYS A 1 113 ? -1.49058 19.45105 -11.19389 1.000 53.75281 113 LYS A CA 1
ATOM 892 C C . LYS A 1 113 ? -0.40738 20.20998 -10.43212 1.000 55.08576 113 LYS A C 1
ATOM 893 O O . LYS A 1 113 ? -0.17714 19.92867 -9.25087 1.000 56.89606 113 LYS A O 1
ATOM 895 N N . LYS A 1 114 ? 0.27846 21.14224 -11.09413 1.000 54.41511 114 LYS A N 1
ATOM 896 C CA . LYS A 1 114 ? 1.08132 22.14463 -10.40533 1.000 52.23918 114 LYS A CA 1
ATOM 897 C C . LYS A 1 114 ? 2.38508 21.58753 -9.84163 1.000 50.96749 114 LYS A C 1
ATOM 898 O O . LYS A 1 114 ? 2.90949 20.57163 -10.32337 1.000 51.48713 114 LYS A O 1
ATOM 900 N N . GLU A 1 115 ? 2.92194 22.27274 -8.83109 1.000 47.16032 115 GLU A N 1
ATOM 901 C CA . GLU A 1 115 ? 4.13791 21.87801 -8.13361 1.000 44.40713 115 GLU A CA 1
ATOM 902 C C . GLU A 1 115 ? 3.87141 21.79668 -6.63832 1.000 40.99643 115 GLU A C 1
ATOM 903 O O . GLU A 1 115 ? 3.08053 22.56816 -6.08709 1.000 42.98507 115 GLU A O 1
ATOM 909 N N . ALA A 1 116 ? 4.56618 20.88175 -5.98153 1.000 36.23103 116 ALA A N 1
ATOM 910 C CA . ALA A 1 116 ? 4.66909 20.86471 -4.53156 1.000 34.80791 116 ALA A CA 1
ATOM 911 C C . ALA A 1 116 ? 6.13273 21.05096 -4.16461 1.000 33.70540 116 ALA A C 1
ATOM 912 O O . ALA A 1 116 ? 7.01536 20.47720 -4.81020 1.000 33.09593 116 ALA A O 1
ATOM 914 N N . THR A 1 117 ? 6.39689 21.85556 -3.14097 1.000 33.50385 117 THR A N 1
ATOM 915 C CA . THR A 1 117 ? 7.75869 22.05976 -2.66617 1.000 32.67241 117 THR A CA 1
ATOM 916 C C . THR A 1 117 ? 7.88234 21.63946 -1.20858 1.000 31.86513 117 THR A C 1
ATOM 917 O O . THR A 1 117 ? 6.97102 21.83868 -0.40082 1.000 33.10807 117 THR A O 1
ATOM 921 N N . TYR A 1 118 ? 9.03818 21.07500 -0.87859 1.000 28.90985 118 TYR A N 1
ATOM 922 C CA . TYR A 1 118 ? 9.30966 20.59556 0.46740 1.000 28.70831 118 TYR A CA 1
ATOM 923 C C . TYR A 1 118 ? 10.69600 21.03986 0.89182 1.000 28.19790 118 TYR A C 1
ATOM 924 O O . TYR A 1 118 ? 11.60704 21.15661 0.07618 1.000 29.78140 118 TYR A O 1
ATOM 933 N N . LEU A 1 119 ? 10.85479 21.25737 2.18517 1.000 26.31412 119 LEU A N 1
ATOM 934 C CA . LEU A 1 119 ? 12.13463 21.62187 2.77111 1.000 25.82813 119 LEU A CA 1
ATOM 935 C C . LEU A 1 119 ? 12.59698 20.47869 3.65650 1.000 23.27703 119 LEU A C 1
ATOM 936 O O . LEU A 1 119 ? 11.79585 19.91721 4.40287 1.000 25.47636 119 LEU A O 1
ATOM 941 N N . ALA A 1 120 ? 13.87113 20.11482 3.55844 1.000 20.45942 120 ALA A N 1
ATOM 942 C CA . ALA A 1 120 ? 14.41399 19.01843 4.35168 1.000 19.43339 120 ALA A CA 1
ATOM 943 C C . ALA A 1 120 ? 15.60727 19.48485 5.17308 1.000 18.01908 120 ALA A C 1
ATOM 944 O O . ALA A 1 120 ? 16.45153 20.24948 4.68673 1.000 19.32840 120 ALA A O 1
ATOM 946 N N . LEU A 1 121 ? 15.64034 19.04344 6.44049 1.000 19.57304 121 LEU A N 1
ATOM 94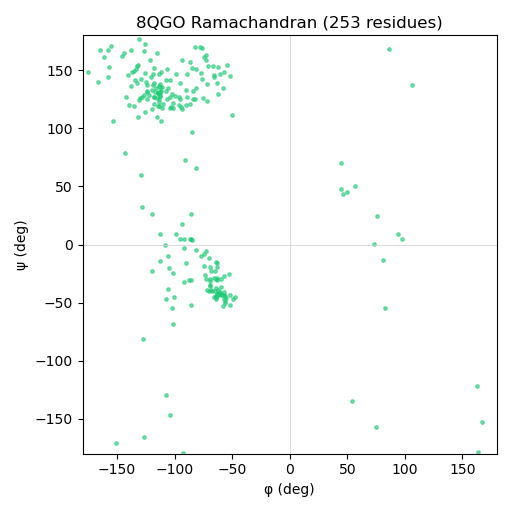7 C CA . LEU A 1 121 ? 16.78790 19.22597 7.31852 1.000 18.77000 121 LEU A CA 1
ATOM 948 C C . LEU A 1 121 ? 17.75711 18.04988 7.26294 1.000 18.29538 121 LEU A C 1
ATOM 949 O O . LEU A 1 121 ? 18.98023 18.23983 7.40882 1.000 19.83714 121 LEU A O 1
ATOM 954 N N . ASN A 1 122 ? 17.25046 16.83439 7.04541 1.000 18.10069 122 ASN A N 1
ATOM 955 C CA . ASN A 1 122 ? 18.11844 15.67263 6.89851 1.000 17.20514 122 ASN A CA 1
ATOM 956 C C . ASN A 1 122 ? 18.26326 15.32218 5.41899 1.000 17.06172 122 ASN A C 1
ATOM 957 O O . ASN A 1 122 ? 19.34885 15.45201 4.83692 1.000 17.97017 122 ASN A O 1
ATOM 962 N N . GLU A 1 123 ? 17.18609 14.85515 4.79968 1.000 16.70445 123 GLU A N 1
ATOM 963 C CA . GLU A 1 123 ? 17.31557 14.41530 3.40961 1.000 17.41838 123 GLU A CA 1
ATOM 964 C C . GLU A 1 123 ? 15.94337 14.27469 2.78255 1.000 17.45640 123 GLU A C 1
ATOM 965 O O . GLU A 1 123 ? 14.91274 14.27961 3.45538 1.000 19.55340 123 GLU A O 1
ATOM 971 N N . SER A 1 124 ? 15.95572 14.13577 1.46276 1.000 18.72949 124 SER A N 1
ATOM 972 C CA . SER A 1 124 ? 14.79597 13.74023 0.68627 1.000 18.83381 124 SER A CA 1
ATOM 973 C C . SER A 1 124 ? 15.19466 12.50560 -0.09722 1.000 18.28853 124 SER A C 1
ATOM 974 O O . SER A 1 124 ? 16.26597 12.48440 -0.71374 1.000 21.57571 124 SER A O 1
ATOM 977 N N . THR A 1 125 ? 14.36890 11.46874 -0.05200 1.000 18.43057 125 THR A N 1
ATOM 978 C CA . THR A 1 125 ? 14.67461 10.26484 -0.81594 1.000 18.92997 125 THR A CA 1
ATOM 979 C C . THR A 1 125 ? 13.54287 9.96866 -1.77829 1.000 21.31388 125 THR A C 1
ATOM 980 O O . THR A 1 125 ? 12.41306 10.43641 -1.61547 1.000 22.03584 125 THR A O 1
ATOM 984 N N . VAL A 1 126 ? 13.86381 9.19041 -2.80379 1.000 20.95253 126 VAL A N 1
ATOM 985 C CA A VAL A 1 126 ? 12.86987 8.78832 -3.78144 0.700 22.66202 126 VAL A CA 1
ATOM 986 C CA B VAL A 1 126 ? 12.90023 8.79903 -3.82674 0.300 20.87388 126 VAL A CA 1
ATOM 987 C C . VAL A 1 126 ? 13.03688 7.30619 -4.07342 1.000 20.68787 126 VAL A C 1
ATOM 988 O O . VAL A 1 126 ? 14.15763 6.80724 -4.24971 1.000 20.44734 126 VAL A O 1
ATOM 995 N N . LYS A 1 127 ? 11.90630 6.61194 -4.11305 1.000 20.30751 127 LYS A N 1
ATOM 996 C CA . LYS A 1 127 ? 11.79809 5.20073 -4.44800 1.000 23.42803 127 LYS A CA 1
ATOM 997 C C . LYS A 1 127 ? 10.58126 5.04267 -5.35666 1.000 24.91011 127 LYS A C 1
ATOM 998 O O . LYS A 1 127 ? 9.77182 5.96049 -5.50473 1.000 24.44415 127 LYS A O 1
ATOM 1004 N N . SER A 1 128 ? 10.45397 3.87989 -5.98422 1.000 26.87276 128 SER A N 1
ATOM 1005 C CA . SER A 1 128 ? 9.26699 3.60662 -6.78044 1.000 31.75677 128 SER A CA 1
ATOM 1006 C C . SER A 1 128 ? 8.07406 3.31124 -5.87622 1.000 34.68984 128 SER A C 1
ATOM 1007 O O . SER A 1 128 ? 8.22082 2.97591 -4.69971 1.000 37.82093 128 SER A O 1
ATOM 1010 N N . SER A 1 129 ? 6.87385 3.43530 -6.44271 1.000 36.21347 129 SER A N 1
ATOM 1011 C CA . SER A 1 129 ? 5.67070 3.16407 -5.67268 1.000 41.55451 129 SER A CA 1
ATOM 1012 C C . SER A 1 129 ? 5.37525 1.67440 -5.73911 1.000 46.33213 129 SER A C 1
ATOM 1013 O O . SER A 1 129 ? 4.22607 1.24579 -5.60801 1.000 47.44900 129 SER A O 1
ATOM 1016 N N . GLY A 1 130 ? 6.41713 0.87894 -5.93916 1.000 50.04523 130 GLY A N 1
ATOM 1017 C CA . GLY A 1 130 ? 6.22765 -0.51059 -6.29162 1.000 52.81337 130 GLY A CA 1
ATOM 1018 C C . GLY A 1 130 ? 6.55834 -0.68492 -7.75680 1.000 53.86848 130 GLY A C 1
ATOM 1019 O O . GLY A 1 130 ? 6.17350 0.14356 -8.59030 1.000 57.44630 130 GLY A O 1
ATOM 1020 N N . GLY A 1 131 ? 7.27454 -1.75099 -8.08486 1.000 50.18746 131 GLY A N 1
ATOM 1021 C CA . GLY A 1 131 ? 7.80620 -1.91520 -9.41516 1.000 45.68629 131 GLY A CA 1
ATOM 1022 C C . GLY A 1 131 ? 9.14499 -1.21779 -9.52917 1.000 41.59452 131 GLY A C 1
ATOM 1023 O O . GLY A 1 131 ? 9.53399 -0.44909 -8.64355 1.000 41.36713 131 GLY A O 1
ATOM 1024 N N . PRO A 1 132 ? 9.88059 -1.46906 -10.61631 1.000 38.52452 132 PRO A N 1
ATOM 1025 C CA . PRO A 1 132 ? 11.27223 -1.00856 -10.67386 1.000 36.07028 132 PRO A CA 1
ATOM 1026 C C . PRO A 1 132 ? 11.37263 0.51100 -10.68633 1.000 34.33486 132 PRO A C 1
ATOM 1027 O O . PRO A 1 132 ? 10.55528 1.20966 -11.29507 1.000 36.21669 132 PRO A O 1
ATOM 1031 N N . PHE A 1 133 ? 12.41015 1.01050 -10.02341 1.000 30.00783 133 PHE A N 1
ATOM 1032 C CA . PHE A 1 133 ? 12.71615 2.43423 -9.98110 1.000 26.78496 133 PHE A CA 1
ATOM 1033 C C . PHE A 1 133 ? 13.72916 2.74413 -11.07264 1.000 24.65836 133 PHE A C 1
ATOM 1034 O O . PHE A 1 133 ? 14.84286 2.21959 -11.04546 1.000 24.89366 133 PHE A O 1
ATOM 1042 N N . VAL A 1 134 ? 13.34329 3.59505 -12.02308 1.000 23.87961 134 VAL A N 1
ATOM 1043 C CA . VAL A 1 134 ? 14.20679 4.00063 -13.12828 1.000 24.02197 134 VAL A CA 1
ATOM 1044 C C . VAL A 1 134 ? 13.98657 5.48572 -13.35840 1.000 23.61709 134 VAL A C 1
ATOM 1045 O O . VAL A 1 134 ? 12.86364 5.90637 -13.65103 1.000 27.79144 134 VAL A O 1
ATOM 1049 N N . VAL A 1 135 ? 15.04330 6.28600 -13.22015 1.000 22.87006 135 VAL A N 1
ATOM 1050 C CA . VAL A 1 135 ? 14.93899 7.71078 -13.50593 1.000 21.88942 135 VAL A CA 1
ATOM 1051 C C . VAL A 1 135 ? 16.15910 8.15516 -14.28606 1.000 22.50070 135 VAL A C 1
ATOM 1052 O O . VAL A 1 135 ? 17.25756 7.60909 -14.12863 1.000 23.72040 135 VAL A O 1
ATOM 1056 N N . ASP A 1 136 ? 15.95788 9.15155 -15.14564 1.000 21.39404 136 ASP A N 1
ATOM 1057 C CA . ASP A 1 136 ? 17.08541 9.87377 -15.71247 1.000 22.30891 136 ASP A CA 1
ATOM 1058 C C . ASP A 1 136 ? 17.51735 10.96816 -14.74851 1.000 21.23125 136 ASP A C 1
ATOM 1059 O O . ASP A 1 136 ? 16.68143 11.71616 -14.22683 1.000 22.91424 136 ASP A O 1
ATOM 1064 N N . VAL A 1 137 ? 18.81722 11.04925 -14.49903 1.000 19.52406 137 VAL A N 1
ATOM 1065 C CA . VAL A 1 137 ? 19.37970 12.04854 -13.59735 1.000 20.36757 137 VAL A CA 1
ATOM 1066 C C . VAL A 1 137 ? 19.96744 13.15859 -14.45253 1.000 20.57513 137 VAL A C 1
ATOM 1067 O O . VAL A 1 137 ? 20.87675 12.91556 -15.25580 1.000 22.22991 137 VAL A O 1
ATOM 1071 N N . VAL A 1 138 ? 19.42872 14.36469 -14.31097 1.000 21.02621 138 VAL A N 1
ATOM 1072 C CA . VAL A 1 138 ? 19.79551 15.51326 -15.13101 1.000 22.08053 138 VAL A CA 1
ATOM 1073 C C . VAL A 1 138 ? 20.37316 16.57663 -14.20557 1.000 22.32243 138 VAL A C 1
ATOM 1074 O O . VAL A 1 13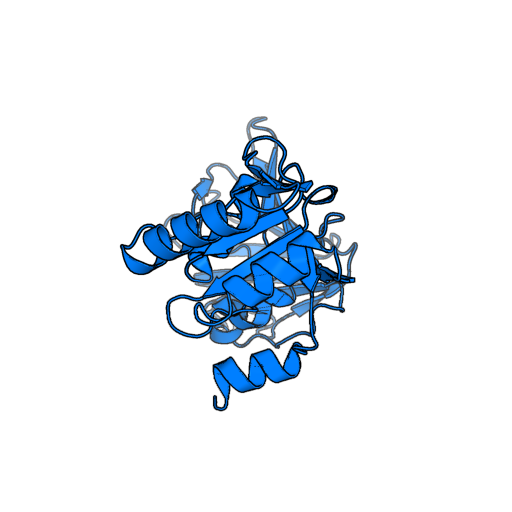8 ? 19.70713 17.02129 -13.25712 1.000 25.78414 138 VAL A O 1
ATOM 1078 N N . ILE A 1 139 ? 21.61584 16.96792 -14.46098 1.000 20.38284 139 ILE A N 1
ATOM 1079 C CA . ILE A 1 139 ? 22.32763 17.92692 -13.61904 1.000 20.92275 139 ILE A CA 1
ATOM 1080 C C . ILE A 1 139 ? 22.47867 19.20373 -14.41885 1.000 23.24652 139 ILE A C 1
ATOM 1081 O O . ILE A 1 139 ? 23.14112 19.20498 -15.45975 1.000 23.91995 139 ILE A O 1
ATOM 1086 N N . ASN A 1 140 ? 21.88108 20.29203 -13.94213 1.000 24.34345 140 ASN A N 1
ATOM 1087 C CA . ASN A 1 140 ? 21.91363 21.56001 -14.67555 1.000 24.85942 140 ASN A CA 1
ATOM 1088 C C . ASN A 1 140 ? 21.62225 21.33408 -16.15329 1.000 28.27451 140 ASN A C 1
ATOM 1089 O O . ASN A 1 140 ? 22.34001 21.81180 -17.03315 1.000 31.35329 140 ASN A O 1
ATOM 1094 N N . ASP A 1 141 ? 20.57330 20.56438 -16.42170 1.000 29.07762 141 ASP A N 1
ATOM 1095 C CA . ASP A 1 141 ? 20.08901 20.27793 -17.77590 1.000 29.97721 141 ASP A CA 1
ATOM 1096 C C . ASP A 1 141 ? 20.97868 19.32336 -18.56549 1.000 31.13428 141 ASP A C 1
ATOM 1097 O O . ASP A 1 141 ? 20.66821 19.05204 -19.73863 1.000 35.89294 141 ASP A O 1
ATOM 1102 N N . ILE A 1 142 ? 22.07138 18.83332 -17.98921 1.000 28.53016 142 ILE A N 1
ATOM 1103 C CA . ILE A 1 142 ? 22.97379 17.85936 -18.60295 1.000 27.35650 142 ILE A CA 1
ATOM 1104 C C . ILE A 1 142 ? 22.48422 16.46688 -18.22325 1.000 24.42291 142 ILE A C 1
ATOM 1105 O O . ILE A 1 142 ? 22.42036 16.15283 -17.03404 1.000 23.89697 142 ILE A O 1
ATOM 1110 N N . HIS A 1 143 ? 22.13555 15.62955 -19.20006 1.000 23.82577 143 HIS A N 1
ATOM 1111 C CA A HIS A 1 143 ? 21.76851 14.24885 -18.89971 0.700 23.10977 143 HIS A CA 1
ATOM 1112 C CA B HIS A 1 143 ? 21.76965 14.24368 -18.89650 0.300 23.42995 143 HIS A CA 1
ATOM 1113 C C . HIS A 1 143 ? 22.99784 13.51480 -18.38032 1.000 23.25561 143 HIS A C 1
ATOM 1114 O O . HIS A 1 143 ? 23.97477 13.32348 -19.11033 1.000 25.18231 143 HIS A O 1
ATOM 1127 N N . PHE A 1 144 ? 22.95954 13.10971 -17.11209 1.000 20.69850 144 PHE A N 1
ATOM 1128 C CA . PHE A 1 144 ? 24.14530 12.55325 -16.47424 1.000 20.84208 144 PHE A CA 1
ATOM 1129 C C . PHE A 1 144 ? 24.14697 11.03200 -16.41235 1.000 20.87099 144 PHE A C 1
ATOM 1130 O O . PHE A 1 144 ? 25.16800 10.40260 -16.71686 1.000 21.28000 144 PHE A O 1
ATOM 1138 N N . GLU A 1 145 ? 23.02812 10.41522 -16.03237 1.000 21.09907 145 GLU A N 1
ATOM 1139 C CA . GLU A 1 145 ? 22.98075 8.95873 -16.00092 1.000 19.43742 145 GLU A CA 1
ATOM 1140 C C . GLU A 1 145 ? 21.52480 8.54508 -15.98907 1.000 20.25915 145 GLU A C 1
ATOM 1141 O O . GLU A 1 145 ? 20.65142 9.33791 -15.63735 1.000 22.67594 145 GLU A O 1
ATOM 1147 N N . ARG A 1 146 ? 21.27511 7.28861 -16.34092 1.000 20.30471 146 ARG A N 1
ATOM 1148 C CA . ARG A 1 146 ? 19.98182 6.66246 -16.10050 1.000 19.75948 146 ARG A CA 1
ATOM 1149 C C . ARG A 1 146 ? 20.15927 5.72636 -14.91947 1.000 20.28192 146 ARG A C 1
ATOM 1150 O O . ARG A 1 146 ? 20.93378 4.76728 -14.99284 1.000 24.27655 146 ARG A O 1
ATOM 1158 N N . PHE A 1 147 ? 19.44875 6.00513 -13.83993 1.000 19.95632 147 PHE A N 1
ATOM 1159 C CA . PHE A 1 147 ? 19.59774 5.24716 -12.60615 1.000 20.08041 147 PHE A CA 1
ATOM 1160 C C . PHE A 1 147 ? 18.53367 4.16675 -12.54493 1.000 19.79611 147 PHE A C 1
ATOM 1161 O O . PHE A 1 147 ? 17.34522 4.45695 -12.66570 1.000 20.80198 147 PHE A O 1
ATOM 1169 N N . ARG A 1 148 ? 18.96176 2.93177 -12.33641 1.000 20.60790 148 ARG A N 1
ATOM 1170 C CA . ARG A 1 148 ? 18.06388 1.82461 -12.07675 1.000 21.72150 148 ARG A CA 1
ATOM 1171 C C . ARG A 1 148 ? 18.51478 1.15823 -10.78607 1.000 21.30153 148 ARG A C 1
ATOM 1172 O O . ARG A 1 148 ? 19.69033 0.81660 -10.64491 1.000 23.63776 148 ARG A O 1
ATOM 1180 N N . GLY A 1 149 ? 17.59174 0.97182 -9.85272 1.000 22.60678 149 GLY A N 1
ATOM 1181 C CA . GLY A 1 149 ? 17.99256 0.45955 -8.54686 1.000 22.36596 149 GLY A CA 1
ATOM 1182 C C . GLY A 1 149 ? 16.87477 0.62222 -7.54830 1.000 21.15458 149 GLY A C 1
ATOM 1183 O O . GLY A 1 149 ? 15.70166 0.67568 -7.91924 1.000 23.80240 149 GLY A O 1
ATOM 1184 N N . ASP A 1 150 ? 17.24910 0.73432 -6.27211 1.000 18.46705 150 ASP A N 1
ATOM 1185 C CA . ASP A 1 150 ? 16.20442 0.84069 -5.25795 1.000 20.45203 150 ASP A CA 1
ATOM 1186 C C . ASP A 1 150 ? 15.72848 2.27065 -5.04242 1.000 21.07070 150 ASP A C 1
ATOM 1187 O O . ASP A 1 150 ? 14.57006 2.47363 -4.65720 1.000 23.02216 150 ASP A O 1
ATOM 1192 N N . GLY A 1 151 ? 16.58978 3.26118 -5.22704 1.000 18.43633 151 GLY A N 1
ATOM 1193 C CA . GLY A 1 151 ? 16.19714 4.62893 -4.95139 1.000 18.54083 151 GLY A CA 1
ATOM 1194 C C . GLY A 1 151 ? 17.41345 5.51952 -4.84851 1.000 16.73678 151 GLY A C 1
ATOM 1195 O O . GLY A 1 151 ? 18.54909 5.08730 -5.04828 1.000 18.02787 151 GLY A O 1
ATOM 1196 N N . LEU A 1 152 ? 17.14362 6.78700 -4.56181 1.000 17.65663 152 LEU A N 1
ATOM 1197 C CA . LEU A 1 152 ? 18.16938 7.81423 -4.43140 1.000 16.79835 152 LEU A CA 1
ATOM 1198 C C . LEU A 1 152 ? 17.90111 8.62901 -3.17284 1.000 17.42923 152 LEU A C 1
ATOM 1199 O O . LEU A 1 152 ? 16.75494 8.78140 -2.75571 1.000 19.28180 152 LEU A O 1
ATOM 1204 N N . CYS A 1 153 ? 18.96875 9.16301 -2.58867 1.000 16.97284 153 CYS A N 1
ATOM 1205 C CA . CYS A 1 153 ? 18.89820 9.96414 -1.37443 1.000 16.68295 153 CYS A CA 1
ATOM 1206 C C . CYS A 1 153 ? 19.66386 11.25633 -1.60311 1.000 17.00607 153 CYS A C 1
ATOM 1207 O O . CYS A 1 153 ? 20.83827 11.21896 -1.99068 1.000 16.81125 153 CYS A O 1
ATOM 1210 N N . MET A 1 154 ? 19.01547 12.39411 -1.36415 1.000 15.78023 154 MET A N 1
ATOM 1211 C CA . MET A 1 154 ? 19.68074 13.68753 -1.43730 1.000 16.39945 154 MET A CA 1
ATOM 1212 C C . MET A 1 154 ? 19.70466 14.28770 -0.04113 1.000 17.28987 154 MET A C 1
ATOM 1213 O O . MET A 1 154 ? 18.64561 14.54766 0.53150 1.000 17.23386 154 MET A O 1
ATOM 1218 N N . SER A 1 155 ? 20.90661 14.53416 0.47108 1.000 16.46566 155 SER A N 1
ATOM 1219 C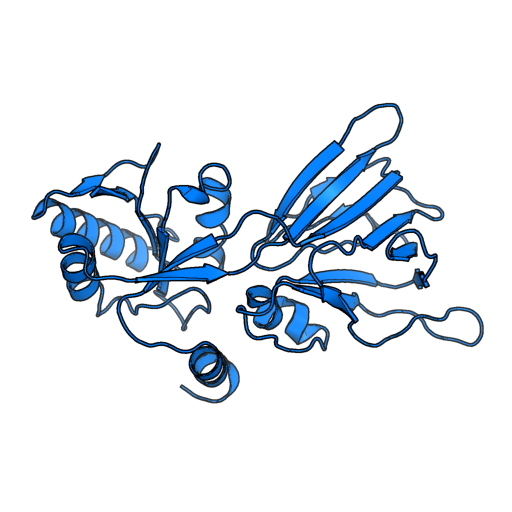 CA . SER A 1 155 ? 21.11779 14.89467 1.87237 1.000 15.57214 155 SER A CA 1
ATOM 1220 C C . SER A 1 155 ? 21.62389 16.32597 1.99978 1.000 17.41923 155 SER A C 1
ATOM 1221 O O . SER A 1 155 ? 22.37183 16.81493 1.14893 1.000 18.50374 155 SER A O 1
ATOM 1224 N N . THR A 1 156 ? 21.21779 16.99415 3.08514 1.000 17.16504 156 THR A N 1
ATOM 1225 C CA . THR A 1 156 ? 21.85369 18.22381 3.52330 1.000 17.14162 156 THR A CA 1
ATOM 1226 C C . THR A 1 156 ? 23.17821 17.91114 4.21169 1.000 17.90673 156 THR A C 1
ATOM 1227 O O . THR A 1 156 ? 23.47274 16.76245 4.52525 1.000 19.87338 156 THR A O 1
ATOM 1231 N N . PRO A 1 157 ? 23.99994 18.92629 4.48496 1.000 18.33475 157 PRO A N 1
ATOM 1232 C CA . PRO A 1 157 ? 25.22292 18.66348 5.27411 1.000 18.84641 157 PRO A CA 1
ATOM 1233 C C . PRO A 1 157 ? 24.94155 18.02246 6.62871 1.000 19.65867 157 PRO A C 1
ATOM 1234 O O . PRO A 1 157 ? 25.55415 17.00084 6.95911 1.000 20.06263 157 PRO A O 1
ATOM 1238 N N . SER A 1 158 ? 24.01883 18.57684 7.42107 1.000 20.03779 158 SER A N 1
ATOM 1239 C CA . SER A 1 158 ? 23.74429 17.95166 8.70999 1.000 18.53863 158 SER A CA 1
ATOM 1240 C C . SER A 1 158 ? 23.06430 16.59800 8.55101 1.000 17.45825 158 SER A C 1
ATOM 1241 O O . SER A 1 158 ? 23.15154 15.75760 9.45785 1.000 19.19652 158 SER A O 1
ATOM 1244 N N . GLY A 1 159 ? 22.39983 16.35848 7.42164 1.000 15.99695 159 GLY A N 1
ATOM 1245 C CA . GLY A 1 159 ? 21.88219 15.03471 7.16665 1.000 17.08793 159 GLY A CA 1
ATOM 1246 C C . GLY A 1 159 ? 22.92542 14.01869 6.77808 1.000 17.16955 159 GLY A C 1
ATOM 1247 O O . GLY A 1 159 ? 22.59599 12.83196 6.68663 1.000 17.73411 159 GLY A O 1
ATOM 1248 N N . THR A 1 160 ? 24.17478 14.43551 6.53435 1.000 16.29862 160 THR A N 1
ATOM 1249 C CA . THR A 1 160 ? 25.10863 13.44858 6.00484 1.000 16.79893 160 THR A CA 1
ATOM 1250 C C . THR A 1 160 ? 25.45855 12.39597 7.03093 1.000 15.92510 160 THR A C 1
ATOM 1251 O O . THR A 1 160 ? 25.89301 11.31131 6.64663 1.000 17.47734 160 THR A O 1
ATOM 1255 N N . THR A 1 161 ? 25.23575 12.66505 8.31804 1.000 17.43043 161 THR A N 1
ATOM 1256 C CA . THR A 1 161 ? 25.46064 11.66736 9.35005 1.000 17.58472 161 THR A CA 1
ATOM 1257 C C . THR A 1 161 ? 24.25848 10.75828 9.55953 1.000 17.18776 161 THR A C 1
ATOM 1258 O O . THR A 1 161 ? 24.30536 9.89641 10.43968 1.000 19.55382 161 THR A O 1
ATOM 1262 N N . ALA A 1 162 ? 23.20918 10.89667 8.75822 1.000 18.38477 162 ALA A N 1
ATOM 1263 C CA . ALA A 1 162 ? 21.97189 10.13258 8.91652 1.000 18.49309 162 ALA A CA 1
ATOM 1264 C C . ALA A 1 162 ? 21.88399 9.08521 7.80315 1.000 19.47920 162 ALA A C 1
ATOM 1265 O O . ALA A 1 162 ? 22.84755 8.33406 7.62106 1.000 20.21336 162 ALA A O 1
ATOM 1267 N N . TYR A 1 163 ? 20.77339 8.99341 7.07215 1.000 18.31673 163 TYR A N 1
ATOM 1268 C CA . TYR A 1 163 ? 20.61931 7.98289 6.02271 1.000 16.10038 163 TYR A CA 1
ATOM 1269 C C . TYR A 1 163 ? 21.79685 7.99532 5.04984 1.000 15.40029 163 TYR A C 1
ATOM 1270 O O . TYR A 1 163 ? 22.32527 6.93716 4.67435 1.000 17.03411 163 TYR A O 1
ATOM 1279 N N . ASN A 1 164 ? 22.22941 9.19264 4.65777 1.000 15.62034 164 ASN A N 1
ATOM 1280 C CA . ASN A 1 164 ? 23.38604 9.36048 3.77442 1.000 15.86567 164 ASN A CA 1
ATOM 1281 C C . ASN A 1 164 ? 24.56839 8.51593 4.23577 1.000 16.53008 164 ASN A C 1
ATOM 1282 O O . ASN A 1 164 ? 25.24333 7.85353 3.43051 1.000 16.11933 164 ASN A O 1
ATOM 1287 N N . LYS A 1 165 ? 24.84894 8.52734 5.54230 1.000 16.84966 165 LYS A N 1
ATOM 1288 C CA . LYS A 1 165 ? 26.00548 7.78266 6.02666 1.000 16.45747 165 LYS A CA 1
ATOM 1289 C C . LYS A 1 165 ? 25.84539 6.28507 5.78179 1.000 16.57209 165 LYS A C 1
ATOM 1290 O O . LYS A 1 165 ? 26.80349 5.59816 5.39574 1.000 17.08687 165 LYS A O 1
ATOM 1296 N N . SER A 1 166 ? 24.64621 5.75188 6.03761 1.000 17.26928 166 SER A N 1
ATOM 1297 C CA . SER A 1 166 ? 24.38168 4.33205 5.85878 1.000 17.10501 166 SER A CA 1
ATOM 1298 C C . SER A 1 166 ? 24.48010 3.90565 4.40394 1.000 17.17251 166 SER A C 1
ATOM 1299 O O . SER A 1 166 ? 24.65767 2.71237 4.12270 1.000 18.84573 166 SER A O 1
ATOM 1302 N N . LEU A 1 167 ? 24.31115 4.84717 3.49558 1.000 18.23436 167 LEU A N 1
ATOM 1303 C CA . LEU A 1 167 ? 24.38892 4.60144 2.06043 1.000 17.37563 167 LEU A CA 1
ATOM 1304 C C . LEU A 1 167 ? 25.78304 4.81212 1.50488 1.000 18.32440 167 LEU A C 1
ATOM 1305 O O . LEU A 1 167 ? 25.96691 4.73827 0.28694 1.000 19.82571 167 LEU A O 1
ATOM 1310 N N . GLY A 1 168 ? 26.76991 5.08057 2.35664 1.000 18.27486 168 GLY A N 1
ATOM 1311 C CA . GLY A 1 168 ? 28.14321 5.23384 1.91347 1.000 18.64314 168 GLY A CA 1
ATOM 1312 C C . GLY A 1 168 ? 28.54966 6.65559 1.62997 1.000 18.18020 168 GLY A C 1
ATOM 1313 O O . GLY A 1 168 ? 29.65574 6.88123 1.11381 1.000 19.25499 168 GLY A O 1
ATOM 1314 N N . GLY A 1 169 ? 27.70892 7.62897 1.97572 1.000 17.85731 169 GLY A N 1
ATOM 1315 C CA . GLY A 1 169 ? 28.03242 9.00685 1.68251 1.000 17.00376 169 GLY A CA 1
ATOM 1316 C C . GLY A 1 169 ? 29.12984 9.56281 2.57193 1.000 16.77935 169 GLY A C 1
ATOM 1317 O O . GLY A 1 169 ? 29.44869 9.03710 3.65550 1.000 17.29243 169 GLY A O 1
ATOM 1318 N N . ALA A 1 170 ? 29.68441 10.67910 2.11712 1.000 15.63066 170 ALA A N 1
ATOM 1319 C CA . ALA A 1 170 ? 30.65803 11.43379 2.89224 1.000 15.62962 170 ALA A CA 1
ATOM 1320 C C . ALA A 1 170 ? 29.95600 12.23560 3.98340 1.000 17.77673 170 ALA A C 1
ATOM 1321 O O . ALA A 1 170 ? 28.80595 12.67030 3.83021 1.000 18.71811 170 ALA A O 1
ATOM 1323 N N . LEU A 1 171 ? 30.64505 12.41367 5.10569 1.000 17.47438 171 LEU A N 1
ATOM 1324 C CA . LEU A 1 171 ? 30.16349 13.34045 6.13250 1.000 16.84659 171 LEU A CA 1
ATOM 1325 C C . LEU A 1 171 ? 30.73612 14.71159 5.82969 1.000 18.65975 171 LEU A C 1
ATOM 1326 O O . LEU A 1 171 ? 31.95162 14.85361 5.65643 1.000 20.65447 171 LEU A O 1
ATOM 1331 N N . MET A 1 172 ? 29.86644 15.70960 5.75002 1.000 18.90701 172 MET A N 1
ATOM 1332 C CA A MET A 1 172 ? 30.23248 17.05169 5.31568 0.700 21.24037 172 MET A CA 1
ATOM 1333 C CA B MET A 1 172 ? 30.24090 17.04552 5.31392 0.300 20.64359 172 MET A CA 1
ATOM 1334 C C . MET A 1 172 ? 29.95778 18.05466 6.42140 1.000 21.21794 172 MET A C 1
ATOM 1335 O O . MET A 1 172 ? 28.84868 18.09834 6.96081 1.000 23.54871 172 MET A O 1
ATOM 1344 N N . HIS A 1 173 ? 30.95189 18.87394 6.73155 1.000 21.35020 173 HIS A N 1
ATOM 1345 C CA . HIS A 1 173 ? 30.76226 19.94040 7.70640 1.000 20.66295 173 HIS A CA 1
ATOM 1346 C C . HIS A 1 173 ? 29.62671 20.86526 7.26855 1.000 23.84965 173 HIS A C 1
ATOM 1347 O O . HIS A 1 173 ? 29.58173 21.27843 6.10076 1.000 23.59366 173 HIS A O 1
ATOM 1354 N N . PRO A 1 174 ? 28.71702 21.24675 8.17586 1.000 23.98776 174 PRO A N 1
ATOM 1355 C CA . PRO A 1 174 ? 27.52838 22.00913 7.75003 1.000 25.75708 174 PRO A CA 1
ATOM 1356 C C . PRO A 1 174 ? 27.80650 23.45178 7.36778 1.000 28.29636 174 PRO A C 1
ATOM 1357 O O . PRO A 1 174 ? 26.88591 24.13340 6.89025 1.000 31.11915 174 PRO A O 1
ATOM 1361 N N . SER A 1 175 ? 29.02788 23.95588 7.54289 1.000 28.29296 175 SER A N 1
ATOM 1362 C CA . SER A 1 175 ? 29.33668 25.26289 6.97349 1.000 30.44224 175 SER A CA 1
ATOM 1363 C C . SER A 1 175 ? 29.41743 25.21459 5.45072 1.000 31.16130 175 SER A C 1
ATOM 1364 O O . SER A 1 175 ? 29.43587 26.27249 4.80583 1.000 34.28370 175 SER A O 1
ATOM 1367 N N . ILE A 1 176 ? 29.44640 24.02392 4.86144 1.000 26.95323 176 ILE A N 1
ATOM 1368 C CA . ILE A 1 176 ? 29.50891 23.88767 3.40948 1.000 25.25361 176 ILE A CA 1
ATOM 1369 C C . ILE A 1 176 ? 28.09568 23.91054 2.84594 1.000 23.83382 176 ILE A C 1
ATOM 1370 O O . ILE A 1 176 ? 27.26624 23.06692 3.19447 1.000 23.94693 176 ILE A O 1
ATOM 1375 N N . GLU A 1 177 ? 27.81882 24.86646 1.96554 1.000 22.33739 177 GLU A N 1
ATOM 1376 C CA . GLU A 1 177 ? 26.48059 24.97708 1.39055 1.000 23.36216 177 GLU A CA 1
ATOM 1377 C C . GLU A 1 177 ? 26.40668 24.03214 0.20621 1.000 23.23343 177 GLU A C 1
ATOM 1378 O O . GLU A 1 177 ? 26.82501 24.36587 -0.90910 1.000 24.40884 177 GLU A O 1
ATOM 1384 N N . ALA A 1 178 ? 25.87057 22.84547 0.44975 1.000 20.71177 178 ALA A N 1
ATOM 1385 C CA . ALA A 1 178 ? 25.92090 21.78101 -0.54075 1.000 18.09127 178 ALA A CA 1
ATOM 1386 C C . ALA A 1 178 ? 24.80571 20.78963 -0.24316 1.000 19.45417 178 ALA A C 1
ATOM 1387 O O . ALA A 1 178 ? 24.18770 20.81121 0.82892 1.000 21.01620 178 ALA A O 1
ATOM 1389 N N . MET A 1 179 ? 24.56659 19.90771 -1.21066 1.000 17.92420 179 MET A N 1
ATOM 1390 C CA . MET A 1 179 ? 23.71660 18.73986 -1.04183 1.000 17.29950 179 MET A CA 1
ATOM 1391 C C . MET A 1 179 ? 24.45827 17.54198 -1.61449 1.000 16.99274 179 MET A C 1
ATOM 1392 O O . MET A 1 179 ? 25.28827 17.68318 -2.52604 1.000 18.34649 179 MET A O 1
ATOM 1397 N N . GLN A 1 180 ? 24.14694 16.35747 -1.09989 1.000 16.55215 180 GLN A N 1
ATOM 1398 C CA . GLN A 1 180 ? 24.86885 15.15692 -1.49956 1.000 16.10747 180 GLN A CA 1
ATOM 1399 C C . GLN A 1 180 ? 23.89877 14.06957 -1.92563 1.000 15.61057 180 GLN A C 1
ATOM 1400 O O . GLN A 1 180 ? 22.98595 13.70684 -1.17291 1.000 16.63082 180 GLN A O 1
ATOM 1406 N N . LEU A 1 181 ? 24.11827 13.53651 -3.13538 1.000 15.24994 181 LEU A N 1
ATOM 1407 C CA . LEU A 1 181 ? 23.28249 12.49806 -3.71228 1.000 16.32649 181 LEU A CA 1
ATOM 1408 C C . LEU A 1 181 ? 23.94467 11.13315 -3.57491 1.000 16.47523 181 LEU A C 1
ATOM 1409 O O . LEU A 1 181 ? 25.06439 10.92639 -4.07538 1.000 17.78179 181 LEU A O 1
ATOM 1414 N N . THR A 1 182 ? 23.26030 10.19496 -2.90693 1.000 15.29686 182 THR A N 1
ATOM 1415 C CA . THR A 1 182 ? 23.75384 8.82828 -2.79366 1.000 15.45846 182 THR A CA 1
ATOM 1416 C C . THR A 1 182 ? 22.79360 7.84282 -3.44161 1.000 15.94885 182 THR A C 1
ATOM 1417 O O . THR A 1 182 ? 21.56956 8.06414 -3.49553 1.000 16.93308 182 THR A O 1
ATOM 1421 N N . GLU A 1 183 ? 23.36539 6.73626 -3.90569 1.000 16.86096 183 GLU A N 1
ATOM 1422 C CA . GLU A 1 183 ? 22.61449 5.65268 -4.52701 1.000 17.93060 183 GLU A CA 1
ATOM 1423 C C . GLU A 1 183 ? 22.13893 4.63036 -3.50563 1.000 18.14103 183 GLU A C 1
ATOM 1424 O O . GLU A 1 183 ? 22.84799 4.30436 -2.54683 1.000 20.87659 183 GLU A O 1
ATOM 1430 N N . MET A 1 184 ? 20.97119 4.05281 -3.77503 1.000 16.34664 184 MET A N 1
ATOM 1431 C CA . MET A 1 184 ? 20.48164 2.86021 -3.07652 1.000 16.97846 184 MET A CA 1
ATOM 1432 C C . MET A 1 184 ? 20.46978 1.69381 -4.05923 1.000 20.00113 184 MET A C 1
ATOM 1433 O O . MET A 1 184 ? 19.57871 1.61368 -4.91624 1.000 21.58506 184 MET A O 1
ATOM 1438 N N . ALA A 1 185 ? 21.42241 0.78157 -3.90149 1.000 20.04173 185 ALA A N 1
ATOM 1439 C CA . ALA A 1 185 ? 21.51852 -0.46486 -4.65714 1.000 19.46522 185 ALA A CA 1
ATOM 1440 C C . ALA A 1 185 ? 21.26760 -0.25918 -6.14963 1.000 20.42864 185 ALA A C 1
ATOM 1441 O O . ALA A 1 185 ? 20.24806 -0.68395 -6.68408 1.000 24.69117 185 ALA A O 1
ATOM 1443 N N . SER A 1 186 ? 22.19263 0.39309 -6.82319 1.000 22.38516 186 SER A N 1
ATOM 1444 C CA A SER A 1 186 ? 22.08521 0.54243 -8.26422 0.700 23.46547 186 SER A CA 1
ATOM 1445 C CA B SER A 1 186 ? 22.09790 0.54843 -8.26585 0.300 22.18985 186 SER A CA 1
ATOM 1446 C C . SER A 1 186 ? 22.49194 -0.74993 -8.95339 1.000 23.83866 186 SER A C 1
ATOM 1447 O O . SER A 1 186 ? 23.38526 -1.46898 -8.50125 1.000 24.51222 186 SER A O 1
ATOM 1452 N N . ILE A 1 187 ? 21.83747 -1.04190 -10.07098 1.000 22.43651 187 ILE A N 1
ATOM 1453 C CA A ILE A 1 187 ? 22.27495 -2.16618 -10.87296 0.700 23.82953 187 ILE A CA 1
ATOM 1454 C CA B ILE A 1 187 ? 22.23672 -2.15400 -10.92663 0.300 24.27590 187 ILE A CA 1
ATOM 1455 C C . ILE A 1 187 ? 23.37751 -1.68750 -11.80755 1.000 26.38830 187 ILE A C 1
ATOM 1456 O O . ILE A 1 187 ? 23.27682 -0.62981 -12.44147 1.000 29.52742 187 ILE A O 1
ATOM 1465 N N . ASN A 1 188 ? 24.44872 -2.46298 -11.87038 1.000 25.78839 188 ASN A N 1
ATOM 1466 C CA . ASN A 1 188 ? 25.54231 -2.12287 -12.77254 1.000 29.40908 188 ASN A CA 1
ATOM 1467 C C . ASN A 1 188 ? 25.98697 -3.37639 -13.50044 1.000 29.71962 188 ASN A C 1
ATOM 1468 O O . ASN A 1 188 ? 26.38145 -4.36359 -12.87867 1.000 30.71040 188 ASN A O 1
ATOM 1473 N N . ASN A 1 189 ? 25.88068 -3.35139 -14.81919 1.000 29.28099 189 ASN A N 1
ATOM 1474 C CA . ASN A 1 189 ? 26.37298 -4.46275 -15.61115 1.000 31.59768 189 ASN A CA 1
ATOM 1475 C C . ASN A 1 189 ? 26.79477 -3.90341 -16.95691 1.000 35.52367 189 ASN A C 1
ATOM 1476 O O . ASN A 1 189 ? 26.85442 -2.68632 -17.14964 1.000 39.80011 189 ASN A O 1
ATOM 1481 N N . ARG A 1 190 ? 27.09117 -4.79205 -17.88951 1.000 38.72959 190 ARG A N 1
ATOM 1482 C CA . ARG A 1 190 ? 27.45923 -4.34797 -19.22860 1.000 43.71607 190 ARG A CA 1
ATOM 1483 C C . ARG A 1 190 ? 26.43781 -3.38550 -19.83890 1.000 45.38867 190 ARG A C 1
ATOM 1484 O O . ARG A 1 190 ? 26.80383 -2.57329 -20.69453 1.000 49.07619 190 ARG A O 1
ATOM 1492 N N . VAL A 1 191 ? 25.17894 -3.43899 -19.40610 1.000 44.99075 191 VAL A N 1
ATOM 1493 C CA . VAL A 1 191 ? 24.08614 -2.71552 -20.04571 1.000 43.37902 191 VAL A CA 1
ATOM 1494 C C . VAL A 1 191 ? 23.63386 -1.50532 -19.22896 1.000 41.73105 191 VAL A C 1
ATOM 1495 O O . VAL A 1 191 ? 23.29314 -0.46305 -19.79428 1.000 43.14143 191 VAL A O 1
ATOM 1499 N N . TYR A 1 192 ? 23.60159 -1.62782 -17.90594 1.000 37.57874 192 TYR A N 1
ATOM 1500 C CA . TYR A 1 192 ? 23.16180 -0.56713 -17.00468 1.000 33.92596 192 TYR A CA 1
ATOM 1501 C C . TYR A 1 192 ? 24.37638 0.00022 -16.28454 1.000 31.87282 192 TYR A C 1
ATOM 1502 O O . TYR A 1 192 ? 25.17444 -0.76672 -15.73578 1.000 32.53775 192 TYR A O 1
ATOM 1511 N N . ARG A 1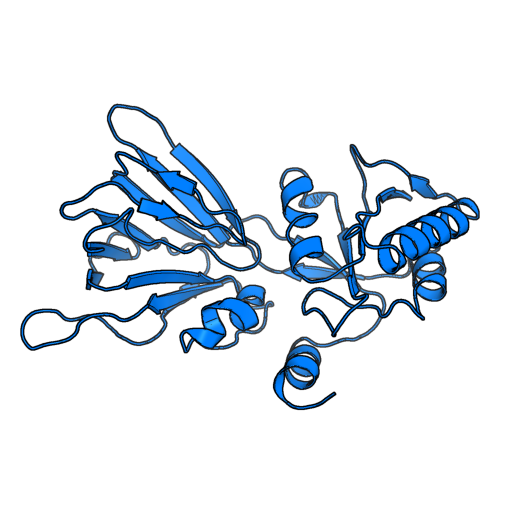 193 ? 24.49580 1.33421 -16.24790 1.000 30.35407 193 ARG A N 1
ATOM 1512 C CA . ARG A 1 193 ? 25.67375 1.98220 -15.67245 1.000 29.38572 193 ARG A CA 1
ATOM 1513 C C . ARG A 1 193 ? 25.31039 3.24462 -14.90016 1.000 27.17444 193 ARG A C 1
ATOM 1514 O O . ARG A 1 193 ? 24.66678 4.14937 -15.44891 1.000 30.26332 193 ARG A O 1
ATOM 1522 N N . THR A 1 194 ? 25.76022 3.32797 -13.64075 1.000 20.86002 194 THR A N 1
ATOM 1523 C CA . THR A 1 194 ? 25.66208 4.56167 -12.87633 1.000 20.04109 194 THR A CA 1
ATOM 1524 C C . THR A 1 194 ? 27.03854 4.95244 -12.34874 1.000 18.31849 194 THR A C 1
ATOM 1525 O O . THR A 1 194 ? 28.01698 4.20528 -12.46263 1.000 19.98599 194 THR A O 1
ATOM 1529 N N . ILE A 1 195 ? 27.10912 6.14889 -11.76019 1.000 18.25061 195 ILE A N 1
ATOM 1530 C CA . ILE A 1 195 ? 28.40197 6.65197 -11.29737 1.000 18.69472 195 ILE A CA 1
ATOM 1531 C C . ILE A 1 195 ? 28.86583 5.90442 -10.04741 1.000 19.78631 195 ILE A C 1
ATOM 1532 O O . ILE A 1 195 ? 30.07096 5.73875 -9.83439 1.000 20.00838 195 ILE A O 1
ATOM 1537 N N . GLY A 1 196 ? 27.93569 5.41812 -9.23213 1.000 18.80026 196 GLY A N 1
ATOM 1538 C CA . GLY A 1 196 ? 28.26481 4.64876 -8.01266 1.000 20.06907 196 GLY A CA 1
ATOM 1539 C C . GLY A 1 196 ? 28.59709 5.57322 -6.86564 1.000 20.76451 196 GLY A C 1
ATOM 1540 O O . GLY A 1 196 ? 27.96330 5.52058 -5.79960 1.000 21.78984 196 GLY A O 1
ATOM 1541 N N . SER A 1 197 ? 29.54928 6.46334 -7.08702 1.000 18.48596 197 SER A N 1
ATOM 1542 C CA . SER A 1 197 ? 30.04340 7.35492 -6.06133 1.000 18.11944 197 SER A CA 1
ATOM 1543 C C . SER A 1 197 ? 28.97536 8.34152 -5.61710 1.000 16.29961 197 SER A C 1
ATOM 1544 O O . SER A 1 197 ? 28.14896 8.77995 -6.41672 1.000 17.74452 197 SER A O 1
ATOM 1547 N N . PRO A 1 198 ? 28.97127 8.71064 -4.33923 1.000 16.78435 198 PRO A N 1
ATOM 1548 C CA . PRO A 1 198 ? 28.19235 9.88153 -3.92497 1.000 16.73767 198 PRO A CA 1
ATOM 1549 C C . PRO A 1 198 ? 28.63601 11.10776 -4.70703 1.000 16.64219 198 PRO A C 1
ATOM 1550 O O . PRO A 1 198 ? 29.81225 11.25191 -5.05230 1.000 17.00515 198 PRO A O 1
ATOM 1554 N N . LEU A 1 199 ? 27.69192 12.01629 -4.94151 1.000 16.70271 199 LEU A N 1
ATOM 1555 C CA . LEU A 1 199 ? 27.93847 13.27532 -5.63959 1.000 17.14095 199 LEU A CA 1
ATOM 1556 C C . LEU A 1 199 ? 27.59656 14.43802 -4.72437 1.000 16.66166 199 LEU A C 1
ATOM 1557 O O . LEU A 1 199 ? 26.50814 14.45938 -4.14434 1.000 17.67235 199 LEU A O 1
ATOM 1562 N N . VAL A 1 200 ? 28.48678 15.42396 -4.64241 1.000 16.43066 200 VAL A N 1
ATOM 1563 C CA . VAL A 1 200 ? 28.29507 16.60697 -3.80508 1.000 17.22474 200 VAL A CA 1
ATOM 1564 C C . VAL A 1 200 ? 28.14826 17.82238 -4.71072 1.000 17.79422 200 VAL A C 1
ATOM 1565 O O . VAL A 1 200 ? 29.04299 18.11701 -5.52639 1.000 19.31859 200 VAL A O 1
ATOM 1569 N N . PHE A 1 201 ? 27.02559 18.53077 -4.56604 1.000 17.47892 201 PHE A N 1
ATOM 1570 C CA . PHE A 1 201 ? 26.63563 19.65659 -5.40206 1.000 18.93900 201 PHE A CA 1
ATOM 1571 C C . PHE A 1 201 ? 26.64715 20.95183 -4.61426 1.000 18.77518 201 PHE A C 1
ATOM 1572 O O . PHE A 1 201 ? 26.17558 20.97686 -3.47064 1.000 20.67576 201 PHE A O 1
ATOM 1580 N N . PRO A 1 202 ? 27.14991 22.03180 -5.20179 1.000 20.20579 202 PRO A N 1
ATOM 1581 C CA . PRO A 1 202 ? 27.09482 23.34754 -4.56244 1.000 22.24633 202 PRO A CA 1
ATOM 1582 C C . PRO A 1 202 ? 25.71661 23.97760 -4.69481 1.000 23.04847 202 PRO A C 1
ATOM 1583 O O . PRO A 1 202 ? 24.83237 23.49174 -5.39902 1.000 21.94391 202 PRO A O 1
ATOM 1587 N N . LYS A 1 203 ? 25.54755 25.06754 -3.96257 1.000 24.52479 203 LYS A N 1
ATOM 1588 C CA . LYS A 1 203 ? 24.40133 25.93711 -4.15609 1.000 26.27108 203 LYS A CA 1
ATOM 1589 C C . LYS A 1 203 ? 24.28410 26.32551 -5.62498 1.000 26.55007 203 LYS A C 1
ATOM 1590 O O . LYS A 1 203 ? 25.28511 26.47605 -6.33696 1.000 27.26713 203 LYS A O 1
ATOM 1596 N N . HIS A 1 204 ? 23.04257 26.45497 -6.08573 1.000 25.81291 204 HIS A N 1
ATOM 1597 C CA . HIS A 1 204 ? 22.65399 26.88303 -7.42227 1.000 26.28737 204 HIS A CA 1
ATOM 1598 C C . HIS A 1 204 ? 22.71837 25.76215 -8.45623 1.000 26.70832 204 HIS A C 1
ATOM 1599 O O . HIS A 1 204 ? 22.21245 25.95007 -9.56088 1.000 30.40332 204 HIS A O 1
ATOM 1606 N N . HIS A 1 205 ? 23.33732 24.62287 -8.17298 1.000 24.34839 205 HIS A N 1
ATOM 1607 C CA . HIS A 1 205 ? 23.17055 23.47511 -9.05549 1.000 21.95643 205 HIS A CA 1
ATOM 1608 C C . HIS A 1 205 ? 21.80239 22.84400 -8.81215 1.000 23.70999 205 HIS A C 1
ATOM 1609 O O . HIS A 1 205 ? 21.32494 22.75794 -7.67735 1.000 26.34012 205 HIS A O 1
ATOM 1616 N N . VAL A 1 206 ? 21.17978 22.39119 -9.88673 1.000 23.49192 206 VAL A N 1
ATOM 1617 C CA . VAL A 1 206 ? 19.87480 21.75878 -9.84561 1.000 23.81639 206 VAL A CA 1
ATOM 1618 C C . VAL A 1 206 ? 20.02233 20.33199 -10.34340 1.000 23.60303 206 VAL A C 1
ATOM 1619 O O . VAL A 1 206 ? 20.56454 20.08948 -11.42981 1.000 26.85570 206 VAL A O 1
ATOM 1623 N N . VAL A 1 207 ? 19.54333 19.39227 -9.55213 1.000 21.18309 207 VAL A N 1
ATOM 1624 C CA . VAL A 1 207 ? 19.51422 17.99164 -9.92388 1.000 20.44308 207 VAL A CA 1
ATOM 1625 C C . VAL A 1 207 ? 18.05953 17.63141 -10.13293 1.000 19.88928 207 VAL A C 1
ATOM 1626 O O . VAL A 1 207 ? 17.23321 17.77835 -9.21605 1.000 22.32147 207 VAL A O 1
ATOM 1630 N N . SER A 1 208 ? 17.74369 17.18140 -11.34300 1.000 20.97744 208 SER A N 1
ATOM 1631 C CA . SER A 1 208 ? 16.39144 16.83969 -11.73823 1.000 21.68330 208 SER A CA 1
ATOM 1632 C C . SER A 1 208 ? 16.31728 15.34027 -11.99765 1.000 22.24652 208 SER A C 1
ATOM 1633 O O . SER A 1 208 ? 17.15769 14.79078 -12.71197 1.000 23.68281 208 SER A O 1
ATOM 1636 N N . LEU A 1 209 ? 15.32654 14.68269 -11.40902 1.000 21.47800 209 LEU A N 1
ATOM 1637 C CA . LEU A 1 209 ? 15.02298 13.29202 -11.69962 1.000 23.99928 209 LEU A CA 1
ATOM 1638 C C . LEU A 1 209 ? 13.81783 13.24773 -12.62488 1.000 25.53121 209 LEU A C 1
ATOM 1639 O O . LEU A 1 209 ? 12.78821 13.87478 -12.34224 1.000 28.42104 209 LEU A O 1
ATOM 1644 N N . GLN A 1 210 ? 13.94088 12.50975 -13.72454 1.000 26.21909 210 GLN A N 1
ATOM 1645 C CA . GLN A 1 210 ? 12.88654 12.46924 -14.72151 1.000 27.55163 210 GLN A CA 1
ATOM 1646 C C . GLN A 1 210 ? 12.45976 11.02875 -14.96112 1.000 26.75272 210 GLN A C 1
ATOM 1647 O O . GLN A 1 210 ? 13.30699 10.17400 -15.25635 1.000 25.85565 210 GLN A O 1
ATOM 1653 N N . PRO A 1 211 ? 11.17521 10.71669 -14.82558 1.000 28.28912 211 PRO A N 1
ATOM 1654 C CA . PRO A 1 211 ? 10.74105 9.33214 -14.98139 1.000 29.62332 211 PRO A CA 1
ATOM 1655 C C . PRO A 1 211 ? 11.02720 8.84219 -16.38495 1.000 30.12862 211 PRO A C 1
ATOM 1656 O O . PRO A 1 211 ? 11.06229 9.61727 -17.34247 1.000 29.84157 211 PRO A O 1
ATOM 1660 N N . VAL A 1 212 ? 11.20817 7.53676 -16.48995 1.000 31.54624 212 VAL A N 1
ATOM 1661 C CA . VAL A 1 212 ? 11.47896 6.86442 -17.75170 1.000 33.17005 212 VAL A CA 1
ATOM 1662 C C . VAL A 1 212 ? 10.27156 6.06090 -18.21915 1.000 37.17453 212 VAL A C 1
ATOM 1663 O O . VAL A 1 212 ? 9.88262 6.13205 -19.38604 1.000 39.73945 212 VAL A O 1
ATOM 1667 N N . ASN A 1 213 ? 9.66548 5.29012 -17.31943 1.000 37.60254 213 ASN A N 1
ATOM 1668 C CA . ASN A 1 213 ? 8.43917 4.56499 -17.63109 1.000 41.21149 213 ASN A CA 1
ATOM 1669 C C . ASN A 1 213 ? 7.37957 4.88350 -16.58215 1.000 39.84118 213 ASN A C 1
ATOM 1670 O O . ASN A 1 213 ? 6.50762 5.72726 -16.80030 1.000 41.61051 213 ASN A O 1
ATOM 1675 N N . ASP A 1 214 ? 7.45673 4.21417 -15.43968 1.000 39.16141 214 ASP A N 1
ATOM 1676 C CA . ASP A 1 214 ? 6.53355 4.46085 -14.33787 1.000 38.55196 214 ASP A CA 1
ATOM 1677 C C . ASP A 1 214 ? 6.68741 5.88541 -13.81340 1.000 36.67177 214 ASP A C 1
ATOM 1678 O O . ASP A 1 214 ? 7.80052 6.39905 -13.67659 1.000 35.49601 214 ASP A O 1
ATOM 1683 N N . LYS A 1 215 ? 5.55908 6.52844 -13.51375 1.000 36.44477 215 LYS A N 1
ATOM 1684 C CA . LYS A 1 215 ? 5.55985 7.91925 -13.07818 1.000 35.98446 215 LYS A CA 1
ATOM 1685 C C . LYS A 1 215 ? 5.13532 8.09185 -11.62138 1.000 34.39410 215 LYS A C 1
ATOM 1686 O O . LYS A 1 215 ? 4.95374 9.22846 -11.17307 1.000 35.42898 215 LYS A O 1
ATOM 1692 N N . ASP A 1 216 ? 4.98682 7.00853 -10.86505 1.000 33.41289 216 ASP A N 1
ATOM 1693 C CA . ASP A 1 216 ? 4.56472 7.08786 -9.46884 1.000 33.66733 216 ASP A CA 1
ATOM 1694 C C . ASP A 1 216 ? 5.75183 6.81607 -8.55166 1.000 32.15282 216 ASP A C 1
ATOM 1695 O O . ASP A 1 216 ? 6.50632 5.86053 -8.76248 1.000 33.23931 216 ASP A O 1
ATOM 1700 N N . PHE A 1 217 ? 5.90632 7.64175 -7.52315 1.000 29.92132 217 PHE A N 1
ATOM 1701 C CA . PHE A 1 217 ? 7.08232 7.56048 -6.67809 1.000 27.47675 217 PHE A CA 1
ATOM 1702 C C . PHE A 1 217 ? 6.70773 7.76911 -5.22422 1.000 26.67511 217 PHE A C 1
ATOM 1703 O 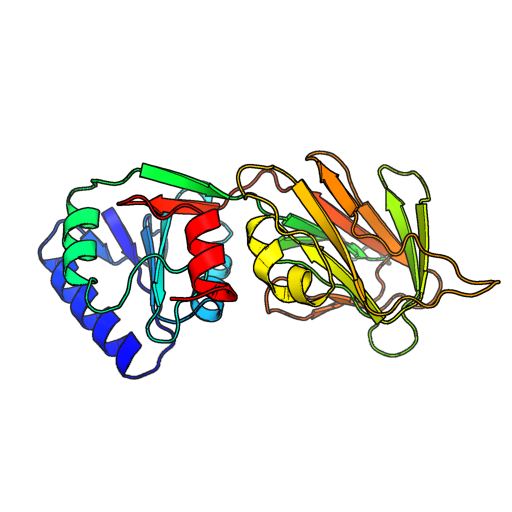O . PHE A 1 217 ? 5.82002 8.56146 -4.90350 1.000 28.38727 217 PHE A O 1
ATOM 1711 N N . GLN A 1 218 ? 7.42848 7.07518 -4.34684 1.000 25.14845 218 GLN A N 1
ATOM 1712 C CA . GLN A 1 218 ? 7.35981 7.34632 -2.91799 1.000 24.84241 218 GLN A CA 1
ATOM 1713 C C . GLN A 1 218 ? 8.47834 8.32411 -2.60109 1.000 24.21614 218 GLN A C 1
ATOM 1714 O O . GLN A 1 218 ? 9.64654 7.99405 -2.78830 1.000 24.92497 218 GLN A O 1
ATOM 1720 N N . ILE A 1 219 ? 8.12744 9.52664 -2.15248 1.000 25.27251 219 ILE A N 1
ATOM 1721 C CA . ILE A 1 219 ? 9.09713 10.56919 -1.84605 1.000 26.16004 219 ILE A CA 1
ATOM 1722 C C . ILE A 1 219 ? 9.06052 10.82997 -0.34772 1.000 27.26256 219 ILE A C 1
ATOM 1723 O O . ILE A 1 219 ? 7.99717 11.10885 0.22125 1.000 28.97543 219 ILE A O 1
ATOM 1728 N N . SER A 1 220 ? 10.21820 10.73236 0.28526 1.000 26.13722 220 SER A N 1
ATOM 1729 C CA A SER A 1 220 ? 10.37153 10.99522 1.70758 0.700 26.47339 220 SER A CA 1
ATOM 1730 C CA B SER A 1 220 ? 10.34763 11.01066 1.70259 0.300 27.38451 220 SER A CA 1
ATOM 1731 C C . SER A 1 220 ? 11.06827 12.33654 1.88213 1.000 27.35076 220 SER A C 1
ATOM 1732 O O . SER A 1 220 ? 11.94648 12.69656 1.09078 1.000 32.66370 220 SER A O 1
ATOM 1737 N N . VAL A 1 221 ? 10.64780 13.08508 2.87665 1.000 24.11284 221 VAL A N 1
ATOM 1738 C CA . VAL A 1 221 ? 11.31123 14.31460 3.27509 1.000 23.71092 221 VAL A CA 1
ATOM 1739 C C . VAL A 1 221 ? 11.45477 14.19785 4.77874 1.000 22.89703 221 VAL A C 1
ATOM 1740 O O . VAL A 1 221 ? 10.44795 14.21517 5.48735 1.000 24.14137 221 VAL A O 1
ATOM 1744 N N . ASP A 1 222 ? 12.68609 14.02040 5.26787 1.000 20.23986 222 ASP A N 1
ATOM 1745 C CA . ASP A 1 222 ? 12.89574 13.73269 6.69308 1.000 23.18746 222 ASP A CA 1
ATOM 1746 C C . ASP A 1 222 ? 12.01714 12.51658 7.00503 1.000 26.38841 222 ASP A C 1
ATOM 1747 O O . ASP A 1 222 ? 12.02781 11.53691 6.25923 1.000 28.71283 222 ASP A O 1
ATOM 1752 N N . HIS A 1 223 ? 11.24966 12.45521 8.08431 1.000 31.04762 223 HIS A N 1
ATOM 1753 C CA A HIS A 1 223 ? 10.63667 11.12782 8.15907 0.700 36.86259 223 HIS A CA 1
ATOM 1754 C CA B HIS A 1 223 ? 10.51825 11.22609 8.38660 0.300 36.17648 223 HIS A CA 1
ATOM 1755 C C . HIS A 1 223 ? 9.22682 11.05191 7.58283 1.000 37.01848 223 HIS A C 1
ATOM 1756 O O . HIS A 1 223 ? 8.54114 10.04434 7.78110 1.000 41.56238 223 HIS A O 1
ATOM 1769 N N . LEU A 1 224 ? 8.83978 11.99926 6.73978 1.000 34.68149 224 LEU A N 1
ATOM 1770 C CA . LEU A 1 224 ? 7.51549 11.99559 6.11542 1.000 31.66686 224 LEU A CA 1
ATOM 1771 C C . LEU A 1 224 ? 7.59660 11.37471 4.72275 1.000 31.79191 224 LEU A C 1
ATOM 1772 O O . LEU A 1 224 ? 8.30753 11.89161 3.85936 1.000 34.58176 224 LEU A O 1
ATOM 1777 N N . SER A 1 225 ? 6.85722 10.29061 4.49646 1.000 32.22212 225 SER A N 1
ATOM 1778 C CA . SER A 1 225 ? 6.86973 9.59153 3.21784 1.000 34.85577 225 SER A CA 1
ATOM 1779 C C . SER A 1 225 ? 5.51949 9.74378 2.53495 1.000 33.59828 225 SER A C 1
ATOM 1780 O O . SER A 1 225 ? 4.48381 9.42839 3.12942 1.000 36.46723 225 SER A O 1
ATOM 1783 N N . ILE A 1 226 ? 5.53087 10.18813 1.27683 1.000 33.73606 226 ILE A N 1
ATOM 1784 C CA . ILE A 1 226 ? 4.30616 10.50139 0.55300 1.000 35.92925 226 ILE A CA 1
ATOM 1785 C C . ILE A 1 226 ? 4.35848 9.86373 -0.82815 1.000 35.08580 226 ILE A C 1
ATOM 1786 O O . ILE A 1 226 ? 5.40339 9.87151 -1.48886 1.000 34.43307 226 ILE A O 1
ATOM 1791 N N . LEU A 1 227 ? 3.23045 9.30242 -1.25526 1.000 35.83112 227 LEU A N 1
ATOM 1792 C CA . LEU A 1 227 ? 3.10049 8.79055 -2.61311 1.000 35.62025 227 LEU A CA 1
ATOM 1793 C C . LEU A 1 227 ? 2.73156 9.92740 -3.55502 1.000 37.37047 227 LEU A C 1
ATOM 1794 O O . LEU A 1 227 ? 1.73441 10.62619 -3.33865 1.000 41.11322 227 LEU A O 1
ATOM 1799 N N . HIS A 1 228 ? 3.52814 10.11114 -4.60140 1.000 36.22972 228 HIS A N 1
ATOM 1800 C CA . HIS A 1 228 ? 3.23309 11.08316 -5.64434 1.000 36.39060 228 HIS A CA 1
ATOM 1801 C C . HIS A 1 228 ? 2.92585 10.34533 -6.93431 1.000 36.42798 228 HIS A C 1
ATOM 1802 O O . HIS A 1 228 ? 3.69953 9.48494 -7.36270 1.000 34.90367 228 HIS A O 1
ATOM 1809 N N . ARG A 1 229 ? 1.79389 10.67058 -7.53715 1.000 36.58393 229 ARG A N 1
ATOM 1810 C CA . ARG A 1 229 ? 1.37750 10.04547 -8.77677 1.000 37.89705 229 ARG A CA 1
ATOM 1811 C C . ARG A 1 229 ? 1.54692 11.02397 -9.92528 1.000 40.22353 229 ARG A C 1
ATOM 1812 O O . ARG A 1 229 ? 1.47263 12.24160 -9.74375 1.000 40.99866 229 ARG A O 1
ATOM 1820 N N . ASP A 1 230 ? 1.79784 10.47103 -11.10819 1.000 41.19507 230 ASP A N 1
ATOM 1821 C CA . ASP A 1 230 ? 1.88604 11.25583 -12.33448 1.000 42.69443 230 ASP A CA 1
ATOM 1822 C C . ASP A 1 230 ? 2.94099 12.35130 -12.19646 1.000 40.61359 230 ASP A C 1
ATOM 1823 O O . ASP A 1 230 ? 2.69376 13.52614 -12.47365 1.000 40.47829 230 ASP A O 1
ATOM 1828 N N . VAL A 1 231 ? 4.12814 11.94866 -11.74734 1.000 37.68749 231 VAL A N 1
ATOM 1829 C CA . VAL A 1 231 ? 5.25230 12.86188 -11.58828 1.000 35.28491 231 VAL A CA 1
ATOM 1830 C C . VAL A 1 231 ? 5.93516 13.06576 -12.93096 1.000 35.81382 231 VAL A C 1
ATOM 1831 O O . VAL A 1 231 ? 6.17280 12.11003 -13.67953 1.000 37.13636 231 VAL A O 1
ATOM 1835 N N . GLN A 1 232 ? 6.23953 14.32319 -13.24802 1.000 35.57520 232 GLN A N 1
ATOM 1836 C CA . GLN A 1 232 ? 7.03635 14.65207 -14.42109 1.000 36.63493 232 GLN A CA 1
ATOM 1837 C C . GLN A 1 232 ? 8.47909 14.96143 -14.07117 1.000 35.73321 232 GLN A C 1
ATOM 1838 O O . GLN A 1 232 ? 9.35847 14.80262 -14.92370 1.000 36.88715 232 GLN A O 1
ATOM 1840 N N . GLU A 1 233 ? 8.73637 15.39096 -12.83973 1.000 34.32258 233 GLU A N 1
ATOM 1841 C CA . GLU A 1 233 ? 10.06590 15.84155 -12.46238 1.000 32.38640 233 GLU A CA 1
ATOM 1842 C C . GLU A 1 233 ? 10.14323 15.94157 -10.95379 1.000 28.53996 233 GLU A C 1
ATOM 1843 O O . GLU A 1 233 ? 9.18763 16.38541 -10.30991 1.000 28.59801 233 GLU A O 1
ATOM 1849 N N . ILE A 1 234 ? 11.28327 15.53167 -10.40688 1.000 26.26457 234 ILE A N 1
ATOM 1850 C CA . ILE A 1 234 ? 11.66892 15.85121 -9.03609 1.000 24.88839 234 ILE A CA 1
ATOM 1851 C C . ILE A 1 234 ? 12.93979 16.66898 -9.12409 1.000 25.79671 234 ILE A C 1
ATOM 1852 O O . ILE A 1 234 ? 13.89306 16.24556 -9.78422 1.000 28.62191 234 ILE A O 1
ATOM 1857 N N . ARG A 1 235 ? 12.95050 17.84185 -8.48734 1.000 22.47542 235 ARG A N 1
ATOM 1858 C CA . ARG A 1 235 ? 14.07383 18.77098 -8.58996 1.000 23.84209 235 ARG A CA 1
ATOM 1859 C C . ARG A 1 235 ? 14.63896 19.05874 -7.21228 1.000 22.64262 235 ARG A C 1
ATOM 1860 O O . ARG A 1 235 ? 13.89500 19.46539 -6.30907 1.000 25.31192 235 ARG A O 1
ATOM 1868 N N . TYR A 1 236 ? 15.95052 18.89678 -7.07941 1.000 21.27892 236 TYR A N 1
ATOM 1869 C CA . TYR A 1 236 ? 16.67536 19.13187 -5.83452 1.000 20.48699 236 TYR A CA 1
ATOM 1870 C C . TYR A 1 236 ? 17.60824 20.32282 -5.99174 1.000 21.40815 236 TYR A C 1
ATOM 1871 O O . TYR A 1 236 ? 18.32402 20.42440 -6.98921 1.000 22.45856 236 TYR A O 1
ATOM 1880 N N . GLU A 1 237 ? 17.64517 21.19304 -4.98668 1.000 21.86088 237 GLU A N 1
ATOM 1881 C CA . GLU A 1 237 ? 18.62286 22.27025 -4.94637 1.000 22.29057 237 GLU A CA 1
ATOM 1882 C C . GLU A 1 237 ? 18.79706 22.69725 -3.50232 1.000 22.14571 237 GLU A C 1
ATOM 1883 O O . GLU A 1 237 ? 17.86819 22.58100 -2.70498 1.000 22.46427 237 GLU A O 1
ATOM 1889 N N . VAL A 1 238 ? 19.98111 23.22010 -3.18678 1.000 21.99045 238 VAL A N 1
ATOM 1890 C CA . VAL A 1 238 ? 20.18714 23.80310 -1.86510 1.000 21.36017 238 VAL A CA 1
ATOM 1891 C C . VAL A 1 238 ? 19.24438 24.98041 -1.68696 1.000 23.19261 238 VAL A C 1
ATOM 1892 O O . VAL A 1 238 ? 19.14796 25.87220 -2.54408 1.000 25.45101 238 VAL A O 1
ATOM 1896 N N . SER A 1 239 ? 18.51922 24.97573 -0.57592 1.000 23.07259 239 SER A N 1
ATOM 1897 C CA . SER A 1 239 ? 17.53598 26.00955 -0.31648 1.000 23.64403 239 SER A CA 1
ATOM 1898 C C . SER A 1 239 ? 18.20897 27.34738 -0.01352 1.000 27.46946 239 SER A C 1
ATOM 1899 O O . SER A 1 239 ? 19.35105 27.40893 0.45691 1.000 28.08324 239 SER A O 1
ATOM 1902 N N . ALA A 1 240 ? 17.48924 28.43344 -0.30294 1.000 28.38550 240 ALA A N 1
ATOM 1903 C CA . ALA A 1 240 ? 17.91529 29.73788 0.18999 1.000 29.85019 240 ALA A CA 1
ATOM 1904 C C . ALA A 1 240 ? 17.64226 29.89212 1.67623 1.000 31.41184 240 ALA A C 1
ATOM 1905 O O . ALA A 1 240 ? 18.23763 30.76027 2.32098 1.000 34.45370 240 ALA A O 1
ATOM 1907 N N . LYS A 1 241 ? 16.77168 29.06394 2.23126 1.000 31.01220 241 LYS A N 1
ATOM 1908 C CA . LYS A 1 241 ? 16.43387 29.12954 3.64673 1.000 30.00112 241 LYS A CA 1
ATOM 1909 C C . LYS A 1 241 ? 17.43673 28.34046 4.47427 1.000 29.81865 241 LYS A C 1
ATOM 1910 O O . LYS A 1 241 ? 18.03591 27.36757 4.00628 1.000 28.65912 241 LYS A O 1
ATOM 1916 N N . LYS A 1 242 ? 17.60628 28.75846 5.72634 1.000 29.21653 242 LYS A N 1
ATOM 1917 C CA . LYS A 1 242 ? 18.51401 28.08565 6.63687 1.000 28.83764 242 LYS A CA 1
ATOM 1918 C C . LYS A 1 242 ? 17.79832 27.84621 7.95018 1.000 27.67651 242 LYS A C 1
ATOM 1919 O O . LYS A 1 242 ? 16.84898 28.55575 8.28896 1.000 28.09553 242 LYS A O 1
ATOM 1925 N N . ILE A 1 243 ? 18.24943 26.83369 8.67573 1.000 25.56982 243 ILE A N 1
ATOM 1926 C CA . ILE A 1 243 ? 17.80984 26.62346 10.05071 1.000 23.97395 243 ILE A CA 1
ATOM 1927 C C . ILE A 1 243 ? 18.82378 27.26426 10.98326 1.000 24.84498 243 ILE A C 1
ATOM 1928 O O . ILE A 1 243 ? 20.03761 27.18073 10.76521 1.000 25.77560 243 ILE A O 1
ATOM 1933 N N . HIS A 1 244 ? 18.32558 27.91164 12.02681 1.000 25.23084 244 HIS A N 1
ATOM 1934 C CA . HIS A 1 244 ? 19.17225 28.59652 12.99110 1.000 25.04360 244 HIS A CA 1
ATOM 1935 C C . HIS A 1 244 ? 19.08524 27.88832 14.33433 1.000 26.02063 244 HIS A C 1
ATOM 1936 O O . HIS A 1 244 ? 17.98625 27.57750 14.80468 1.000 26.26201 244 HIS A O 1
ATOM 1943 N N . PHE A 1 245 ? 20.23896 27.63074 14.93454 1.000 25.78280 245 PHE A N 1
ATOM 1944 C CA . PHE A 1 245 ? 20.33861 27.05544 16.27090 1.000 28.15979 245 PHE A CA 1
ATOM 1945 C C . PHE A 1 245 ? 20.80204 28.12080 17.24931 1.000 29.88457 245 PHE A C 1
ATOM 1946 O O . PHE A 1 245 ? 21.65141 28.95188 16.91771 1.000 32.24915 245 PHE A O 1
ATOM 1954 N N . ALA A 1 246 ? 20.24873 28.09594 18.46011 1.000 31.45504 246 ALA A N 1
ATOM 1955 C CA . ALA A 1 246 ? 20.83132 28.86781 19.54525 1.000 32.07359 246 ALA A CA 1
ATOM 1956 C C . ALA A 1 246 ? 21.98709 28.07007 20.13310 1.000 34.58266 246 ALA A C 1
ATOM 1957 O O . ALA A 1 246 ? 21.80448 26.91368 20.51997 1.000 36.01086 246 ALA A O 1
ATOM 1959 N N . ARG A 1 247 ? 23.17565 28.67254 20.19733 1.000 36.05253 247 ARG A N 1
ATOM 1960 C CA . ARG A 1 247 ? 24.34811 28.00783 20.75262 1.000 39.17994 247 ARG A CA 1
ATOM 1961 C C . ARG A 1 247 ? 24.82758 28.76451 21.98306 1.000 41.03957 247 ARG A C 1
ATOM 1962 O O . ARG A 1 247 ? 24.97245 29.99067 21.94954 1.000 41.45268 247 ARG A O 1
ATOM 1970 N N . PHE A 1 248 ? 25.07127 28.03470 23.06752 1.000 42.97149 248 PHE A N 1
ATOM 1971 C CA . PHE A 1 248 ? 25.50010 28.64266 24.31846 1.000 44.28964 248 PHE A CA 1
ATOM 1972 C C . PHE A 1 248 ? 26.92385 28.28497 24.69459 1.000 44.77026 248 PHE A C 1
ATOM 1973 O O . PHE A 1 248 ? 27.50530 28.94576 25.56619 1.000 45.21599 248 PHE A O 1
ATOM 1981 N N . ARG A 1 249 ? 27.49620 27.27446 24.05185 1.000 42.97212 249 ARG A N 1
ATOM 1982 C CA . ARG A 1 249 ? 28.84578 26.82630 24.32672 1.000 44.46987 249 ARG A CA 1
ATOM 1983 C C . ARG A 1 249 ? 29.35765 26.13744 23.07479 1.000 43.32940 249 ARG A C 1
ATOM 1984 O O . ARG A 1 249 ? 28.60605 25.87671 22.13020 1.000 44.09435 249 ARG A O 1
ATOM 1992 N N . SER A 1 250 ? 30.64685 25.83512 23.07853 1.000 43.68175 250 SER A N 1
ATOM 1993 C CA . SER A 1 250 ? 31.23848 25.13485 21.95432 1.000 43.22662 250 SER A CA 1
ATOM 1994 C C . SER A 1 250 ? 30.84974 23.66375 21.99043 1.000 41.32990 250 SER A C 1
ATOM 1995 O O . SER A 1 250 ? 31.04315 22.98235 23.00023 1.000 43.70045 250 SER A O 1
ATOM 1998 N N . PHE A 1 251 ? 30.28467 23.18053 20.88842 1.000 38.16275 251 PHE A N 1
ATOM 1999 C CA . PHE A 1 251 ? 30.09959 21.75096 20.65163 1.000 35.53031 251 PHE A CA 1
ATOM 2000 C C . PHE A 1 251 ? 30.34878 21.56283 19.16755 1.000 33.34771 251 PHE A C 1
ATOM 2001 O O . PHE A 1 251 ? 29.40948 21.47767 18.36560 1.000 33.84800 251 PHE A O 1
ATOM 2009 N N . PRO A 1 252 ? 31.61538 21.52655 18.75757 1.000 30.88174 252 PRO A N 1
ATOM 2010 C CA . PRO A 1 252 ? 31.92421 21.49857 17.32351 1.000 29.77741 252 PRO A CA 1
ATOM 2011 C C . PRO A 1 252 ? 31.34595 20.27150 16.65247 1.000 29.16046 252 PRO A C 1
ATOM 2012 O O . PRO A 1 252 ? 31.28663 19.18598 17.23373 1.000 29.85826 252 PRO A O 1
ATOM 2016 N N . PHE A 1 253 ? 30.95510 20.45796 15.38795 1.000 28.47570 253 PHE A N 1
ATOM 2017 C CA . PHE A 1 253 ? 30.40189 19.36960 14.58779 1.000 27.89582 253 PHE A CA 1
ATOM 2018 C C . PHE A 1 253 ? 31.27511 18.12454 14.64693 1.000 25.69152 253 PHE A C 1
ATOM 2019 O O . PHE A 1 253 ? 30.77248 17.00720 14.80321 1.000 24.07491 253 PHE A O 1
ATOM 2027 N N . TRP A 1 254 ? 32.58959 18.28497 14.46611 1.000 24.79649 254 TRP A N 1
ATOM 2028 C CA . TRP A 1 254 ? 33.42055 17.08986 14.41114 1.000 24.04423 254 TRP A CA 1
ATOM 2029 C C . TRP A 1 254 ? 33.49861 16.40125 15.76643 1.000 23.55753 254 TRP A C 1
ATOM 2030 O O . TRP A 1 254 ? 33.65211 15.17422 15.82130 1.000 21.98657 254 TRP A O 1
ATOM 2041 N N . ARG A 1 255 ? 33.39288 17.16049 16.86579 1.000 24.75069 255 ARG A N 1
ATOM 2042 C CA . ARG A 1 255 ? 33.27784 16.52103 18.17471 1.000 25.70356 255 ARG A CA 1
ATOM 2043 C C . ARG A 1 255 ? 31.93517 15.80582 18.31077 1.000 27.15760 255 ARG A C 1
ATOM 2044 O O . ARG A 1 255 ? 31.86222 14.68982 18.84089 1.000 26.54664 255 ARG A O 1
ATOM 2052 N N . ARG A 1 256 ? 30.86917 16.42262 17.79752 1.000 26.25056 256 ARG A N 1
ATOM 2053 C CA . ARG A 1 256 ? 29.56586 15.77859 17.75925 1.000 27.04909 256 ARG A CA 1
ATOM 2054 C C . ARG A 1 256 ? 29.62654 14.45511 16.99716 1.000 25.30935 256 ARG A C 1
ATOM 2055 O O . ARG A 1 256 ? 29.05064 13.45204 17.42638 1.000 26.30146 256 ARG A O 1
ATOM 2063 N N . VAL A 1 257 ? 30.32439 14.43780 15.85680 1.000 23.95007 257 VAL A N 1
ATOM 2064 C CA . VAL A 1 257 ? 30.48349 13.20645 15.09152 1.000 22.68469 257 VAL A CA 1
ATOM 2065 C C . VAL A 1 257 ? 31.26750 12.17924 15.88876 1.000 24.15458 257 VAL A C 1
ATOM 2066 O O . VAL A 1 257 ? 30.89853 10.99996 15.94600 1.000 24.00521 257 VAL A O 1
ATOM 2070 N N . HIS A 1 258 ? 32.36830 12.61092 16.50944 1.000 24.99064 258 HIS A N 1
ATOM 2071 C CA . HIS A 1 258 ? 33.15747 11.71021 17.34374 1.000 24.37703 258 HIS A CA 1
ATOM 2072 C C . HIS A 1 258 ? 32.29511 11.08211 18.43186 1.000 24.93412 258 HIS A C 1
ATOM 2073 O O . HIS A 1 258 ? 32.31162 9.86159 18.64431 1.000 25.61463 258 HIS A O 1
ATOM 2080 N N . ASP A 1 259 ? 31.53545 11.91594 19.13830 1.000 23.85978 259 ASP A N 1
ATOM 2081 C CA . ASP A 1 259 ? 30.76530 11.44555 20.27630 1.000 27.18303 259 ASP A CA 1
ATOM 2082 C C . ASP A 1 259 ? 29.66701 10.48502 19.84783 1.000 28.72780 259 ASP A C 1
ATOM 2083 O O . ASP A 1 259 ? 29.27885 9.60251 20.61558 1.000 31.60564 259 ASP A O 1
ATOM 2088 N N . SER A 1 260 ? 29.15727 10.63059 18.62990 1.000 25.71687 260 SER A N 1
ATOM 2089 C CA . SER A 1 260 ? 28.04344 9.80537 18.17669 1.000 26.96693 260 SER A CA 1
ATOM 2090 C C . SER A 1 260 ? 28.47569 8.48823 17.55128 1.000 26.36971 260 SER A C 1
ATOM 2091 O O . SER A 1 260 ? 27.71895 7.50965 17.61961 1.000 29.72467 260 SER A O 1
ATOM 2094 N N . PHE A 1 261 ? 29.65916 8.44660 16.91816 1.000 23.95265 261 PHE A N 1
ATOM 2095 C CA . PHE A 1 261 ? 30.08110 7.28427 16.15886 1.000 24.12928 261 PHE A CA 1
ATOM 2096 C C . PHE A 1 261 ? 31.36115 6.63722 16.65079 1.000 26.32225 261 PHE A C 1
ATOM 2097 O O . PHE A 1 261 ? 31.56658 5.44760 16.37125 1.000 27.62536 261 PHE A O 1
ATOM 2105 N N . ILE A 1 262 ? 32.22124 7.35723 17.36596 1.000 25.10826 262 ILE A N 1
ATOM 2106 C CA . ILE A 1 262 ? 33.51081 6.81980 17.76930 1.000 25.84159 262 ILE A CA 1
ATOM 2107 C C . ILE A 1 262 ? 33.49780 6.39636 19.23150 1.000 30.60004 262 ILE A C 1
ATOM 2108 O O . ILE A 1 262 ? 33.79133 5.24729 19.55358 1.000 34.13222 262 ILE A O 1
ATOM 2113 N N . GLU A 1 263 ? 33.13102 7.30718 20.12830 1.000 31.87336 263 GLU A N 1
ATOM 2114 C CA . GLU A 1 263 ? 33.10754 6.99614 21.55818 1.000 40.60516 263 GLU A CA 1
ATOM 2115 C C . GLU A 1 263 ? 32.54059 8.17529 22.33042 1.000 45.32377 263 GLU A C 1
ATOM 2116 O O . GLU A 1 263 ? 32.72832 9.32454 21.92526 1.000 45.87073 263 GLU A O 1
ATOM 2122 N N . ASP A 1 264 ? 31.85617 7.91436 23.44297 1.000 51.43912 264 ASP A N 1
ATOM 2123 C CA . ASP A 1 264 ? 31.23539 8.98503 24.23143 1.000 56.25754 264 ASP A CA 1
ATOM 2124 C C . ASP A 1 264 ? 30.91759 8.52780 25.65237 1.000 59.37067 264 ASP A C 1
ATOM 2125 O O . ASP A 1 264 ? 31.80278 8.10184 26.39231 1.000 61.71967 264 ASP A O 1
#

Radius of gyration: 20.02 Å; Cα contacts (8 Å, |Δi|>4): 634; chains: 1; bounding box: 36×42×57 Å

Nearest PDB structures (foldseek):
  6rc6-assembly1_A  TM=9.995E-01  e=1.209E-54  Listeria monocytogenes EGD-e
  2i2a-assembly1_A  TM=9.993E-01  e=9.830E-54  Listeria monocytogenes
  6z64-assembly1_A  TM=9.987E-01  e=1.394E-53  Listeria monocytogenes EGD-e
  8b47-assembly1_B-2  TM=9.950E-01  e=3.049E-52  Listeria monocytogenes EGD-e
  2i1w-assembly1_C  TM=9.922E-01  e=2.857E-50  Listeria monocytogenes EGD-e

Sequence (264 aa):
MKYMITTSKGDEKSDLLRLNMIAGFGEYDMEYDDVEPEIVISIGGDGTFLSSAFHQYEERLDEIAFIGIHTGHLGFYADWRPAEADKLVKLLAKGEYQKVSYPLLKTTVKYGIGKKEATYLALNESTVVKSSGGPFVVDVVINDIHHFERFRGDGLCMSTPSGTTAYNKSLGGALMMHPSIEAMQLTEMASSIINNRVYRTIGSPLVFPKHHVVSLQPVNDKDFQISSVDHHLSILHRDVQEIRYEVSAKKIHFARFRSFPFWRRVHDSFIED

Foldseek 3Di:
DEEEEAFPPDPVRVVLRVVLVVLLVVAPYHHDPVQGAEYEYEAAVLSVQVSCVSCVVPQVRHAYEYEHDDPDHLRHDHHSVCSNVVSVCVRVVQWDKDKFWKKKKWWQFPPPPGIDIDIAQAKKKKAAPDDWDWWFKAKQNRGAFIWTAGIKIKTGLSNCLPVVVVQPHDRHFRVAQWIKMGDHGTDDDPVHDDPRYIDIGHAPMKIKIADDPAAWMWMDGSHDTDIDHRTGIMIMGIDPGIHMHIGNDDDGSVNSVCVVPPHD

InterPro domains:
  IPR002504 NAD kinase [MF_00361] (1-263)
  IPR002504 NAD kinase [PF01513] (36-95)
  IPR016064 NAD kinase/diacylglycerol kinase-like domain superfamily [SSF111331] (28-261)
  IPR017437 ATP-NAD kinase, PpnK-type, C-terminal [G3DSA:2.60.200.30] (102-240)
  IPR017438 Inorganic polyphosphate/ATP-NAD kinase, N-terminal [G3DSA:3.40.50.10330] (26-257)

B-factor: mean 33.26, std 11.84, range [14.83, 70.74]

Secondary structure (DSSP, 8-state):
-EEEEEE--SHHHHHHHHHHHHHHTTTT-EE-SSS-SEEEEEE-HHHHHHHHHHTGGGGGG-EEEEEESSS--TT--B-GGGHHHHHHHHHHT--EEEEEEEEEEEEEESTT--EEEEEESSEEEEEESSS-EEEEEEETTEEEEEEEEEEEEEE-TGGGGTHHHHTTPPP--TTS-EEEEEEEEE--SSS-----S-EEEETT--EEEEESS---EEEEETTEEEEE-SEEEEEEEEEEEEEEEEE-S---HHHHHHHHHT--

=== Feature glossary ===
The record interleaves many kinds of information about one protein. Here is each kind framed as the question it answers.

Q: What are the backbone torsion angles?
A: φ (phi) and ψ (psi) are the two rotatable backbone dihedrals per residue: φ is the C(i-1)–N–Cα–C torsion, ψ is the N–Cα–C–N(i+1) torsion, both in degrees on (−180°, 180°]. α-helical residues cluster near (−60°, −45°); β-strand residues near (−120°, +130°). A Ramachandran plot is simply a scatter of (φ, ψ) for every residue.

Q: What is the amino-acid chain?
A: This is the polypeptide sequence — one letter per residue, N-terminus first. Length ranges from a few dozen residues for small domains to over a thousand for large multi-domain proteins.

Q: How mobile is each atom in the crystal?
A: For experimental (PDB) structures, the B-factor (temperature factor) quantifies the positional spread of each atom in the crystal — a combination of thermal vibration and static disorder — in units of Å². High B-factors mark flexible loops or poorly resolved regions; low B-factors mark the rigid, well-ordered core.

Q: Are the domains correctly placed relative to each other?
A: Predicted Aligned Error (PAE) is an AlphaFold confidence matrix: entry (i, j) is the expected error in the position of residue j, in ångströms, when the prediction is superimposed on the true structure at residue i. Low PAE within a block of residues means that block is internally rigid and well-predicted; high PAE between two blocks means their relative placement is uncertain even if each block individually is confident.

Q: How confident is the AlphaFold model at each residue?
A: pLDDT is the predicted lDDT-Cα score: AlphaFold's confidence that the local environment of each residue (all inter-atomic distances within 15 Å) is correctly placed. It is a per-residue number between 0 and 100, with higher meaning more reliable.

Q: What family and function is it annotated with?
A: Functional annotations link the protein to curated databases. InterPro entries identify conserved domains and families by matching the sequence against member-database signatures (Pfam, PROSITE, CDD, …). Gene Ontology (GO) terms describe molecular function, biological process, and cellular component in a controlled vocabulary. CATH places the structure in a hierarchical fold classification (Class/Architecture/Topology/Homologous-superfamily). The organism is the source species.

Q: How big and how compact is the whole molecule?
A: Three whole-structure scalars: the radius of gyration (RMS distance of Cα from centroid, in Å), the count of Cα–Cα contacts (pairs closer than 8 Å and separated by more than four residues in sequence — i.e. tertiary, not local, contacts), and the bounding-box dimensions. Together they distinguish compact globular folds from extended fibres or disordered chains.

Q: What known structures does this most resemble?
A: The Foldseek neighbor list gives the closest experimentally determined structures in the PDB, ranked by structural alignment. TM-score near 1 means near-identical fold; near 0.3 means only rough topology match. This is how one finds what a novel AlphaFold prediction most resembles in the solved-structure universe.

Q: Which residues are buried vs exposed?
A: SASA measures how much of the protein is reachable by solvent. It is computed by rolling a water-sized probe over the atomic surface and summing the exposed area (Å²). Per-residue SASA distinguishes core (buried, low SASA) from surface (exposed, high SASA) residues; total SASA is a whole-molecule size measure.

Q: Which residues are in helices, strands, or loops?
A: Eight-state secondary structure (DSSP): H is the canonical α-helix, G the tighter 3₁₀-helix, I the wider π-helix; E/B are β-structure, T and S are turns and bends, and '-' is everything else. DSSP derives these from the pattern of main-chain N–H···O=C hydrogen bonds, not from the sequence.

Q: Where is each backbone atom in 3D?
A: Structure coordinates are given as an mmCIF _atom_site loop: one row per atom with element, residue name, chain id, sequence number, and x/y/z position in Å. Only the four main-chain atoms per residue are included here; side chains are omitted to keep the record compact.

Q: What if only a Cα trace is available?
A: Three-state secondary structure (P-SEA) collapses the eight DSSP classes into helix (a), strand (b), and coil (c). P-SEA assigns these from Cα geometry alone — distances and angles — without requiring backbone oxygens, so it works on any Cα trace.

Q: What do the rendered images show?
A: The six renders are orthographic views along the three Cartesian axes in both directions. Representation (cartoon, sticks, or surface) and color scheme (sequence-rainbow or by-chain) vary across proteins so the training set covers all the common visualization conventions.

Q: What does the local fold look like, residue by residue?
A: Foldseek's 3Di representation compresses backbone geometry into a per-residue letter drawn from a learned twenty-state alphabet. It captures the tertiary interaction pattern around each residue — which residues are packed against it in space, regardless of where they are in sequence.

Q: What do the diagnostic plots show?
A: The contact map is a binary N×N matrix image: pixel (i, j) is dark where Cα_i and Cα_j are within 8 Å and |i−j|>4. Because the |i−j|>4 filter removes local helical contacts, off-diagonal stripes parallel to the main diagonal indicate parallel β-sheets; stripes perpendicular to it indicate antiparallel β-sheets. The Ramachandran plot scatters every residue's (φ, ψ) pair against the sterically allowed regions. The PAE heatmap renders the predicted-aligned-error matrix.